Protein AF-A0A7X1G0I2-F1 (afdb_monomer)

Nearest PDB structures (foldseek):
  8xyc-assembly1_A  TM=2.749E-01  e=8.016E+00  Verrucomicrobiota

Solvent-accessible surface area (backbone atoms only — not comparable to full-atom values): 11634 Å² total; per-residue (Å²): 129,86,75,85,75,76,83,77,85,84,76,64,93,84,58,80,84,74,76,86,64,70,67,62,60,57,78,72,47,95,62,51,60,67,60,50,35,53,50,42,52,51,52,57,44,57,77,30,49,55,80,79,52,79,62,44,76,46,80,43,80,46,75,32,51,61,71,57,22,51,59,56,54,69,68,41,72,72,45,51,67,47,34,54,44,5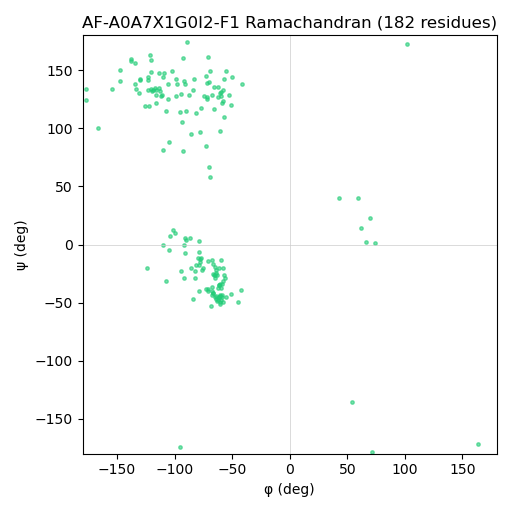7,74,42,65,65,66,74,74,77,47,78,48,40,81,41,83,46,77,48,74,41,45,41,35,43,60,39,66,54,95,86,57,95,65,95,33,49,33,38,58,69,78,69,57,74,63,76,76,92,68,94,67,99,66,96,70,74,78,52,48,66,67,51,37,56,21,70,73,27,88,77,26,48,45,75,48,74,34,56,30,72,92,37,95,64,69,50,77,52,76,50,63,81,68,75,81,33,76,128

Sequence (184 aa):
MDMPAWEFPVYPADLVEQDPTQRDQFNNDEVGLAGALVREVIQNSSDASDDSGPVKVRFARHTLEGQRADAFRALFPSLLPHLAACGLSAAAMDEPSADLLVIEDFNTRGLTGAIDQLDEENFRNFWRRHGKSGKGGKSGGRWGLGKLVYSSSSRIGCFFGLTRRKSSAASSFKAHTCFPGGRS

pLDDT: mean 76.41, std 18.41, range [29.45, 97.62]

Structure (mmCIF, N/CA/C/O backbone):
data_AF-A0A7X1G0I2-F1
#
_entry.id   AF-A0A7X1G0I2-F1
#
loop_
_atom_site.group_PDB
_atom_site.id
_atom_site.type_symbol
_atom_site.label_atom_id
_atom_site.label_alt_id
_atom_site.label_comp_id
_atom_site.label_asym_id
_atom_site.label_entity_id
_atom_site.label_seq_id
_atom_site.pdbx_PDB_ins_code
_atom_site.Cartn_x
_atom_site.Cartn_y
_atom_site.Cartn_z
_atom_site.occupancy
_atom_site.B_iso_or_equiv
_atom_site.auth_seq_id
_atom_site.auth_comp_id
_atom_site.auth_asym_id
_atom_site.auth_atom_id
_atom_site.pdbx_PDB_model_num
ATOM 1 N N . MET A 1 1 ? -23.385 1.524 -5.605 1.00 43.72 1 MET A N 1
ATOM 2 C CA . MET A 1 1 ? -22.032 0.959 -5.778 1.00 43.72 1 MET A CA 1
ATOM 3 C C . MET A 1 1 ? -21.801 0.060 -4.591 1.00 43.72 1 MET A C 1
ATOM 5 O O . MET A 1 1 ? -21.972 0.548 -3.480 1.00 43.72 1 MET A O 1
ATOM 9 N N . ASP A 1 2 ? -21.482 -1.211 -4.815 1.00 55.12 2 ASP A N 1
ATOM 10 C CA . ASP A 1 2 ? -21.034 -2.079 -3.727 1.00 55.12 2 ASP A CA 1
ATOM 11 C C . ASP A 1 2 ? -19.734 -1.524 -3.145 1.00 55.12 2 ASP A C 1
ATOM 13 O O . ASP A 1 2 ? -18.849 -1.083 -3.886 1.00 55.12 2 ASP A O 1
ATOM 17 N N . MET A 1 3 ? -19.640 -1.490 -1.816 1.00 58.25 3 MET A N 1
ATOM 18 C CA . MET A 1 3 ? -18.382 -1.157 -1.160 1.00 58.25 3 MET A CA 1
ATOM 19 C C . MET A 1 3 ? -17.393 -2.312 -1.357 1.00 58.25 3 MET A C 1
ATOM 21 O O . MET A 1 3 ? -17.795 -3.472 -1.250 1.00 58.25 3 MET A O 1
ATOM 25 N N . PRO A 1 4 ? -16.107 -2.025 -1.621 1.00 67.75 4 PRO A N 1
ATOM 26 C CA . PRO A 1 4 ? -15.086 -3.063 -1.683 1.00 67.75 4 PRO A CA 1
ATOM 27 C C . PRO A 1 4 ? -15.030 -3.831 -0.354 1.00 67.75 4 PRO A C 1
ATOM 29 O O . PRO A 1 4 ? -15.017 -3.220 0.715 1.00 67.75 4 PRO A O 1
ATOM 32 N N . ALA A 1 5 ? -15.001 -5.163 -0.427 1.00 74.69 5 ALA A N 1
ATOM 33 C CA . ALA A 1 5 ? -14.974 -6.050 0.733 1.00 74.69 5 ALA A CA 1
ATOM 34 C C . ALA A 1 5 ? -13.608 -6.735 0.885 1.00 74.69 5 ALA A C 1
ATOM 36 O O . ALA A 1 5 ? -12.930 -7.030 -0.098 1.00 74.69 5 ALA A O 1
ATOM 37 N N . TRP A 1 6 ? -13.211 -6.996 2.132 1.00 81.69 6 TRP A N 1
ATOM 38 C CA . TRP A 1 6 ? -12.071 -7.852 2.444 1.00 81.69 6 TRP A CA 1
ATOM 39 C C . TRP A 1 6 ? -12.426 -9.313 2.164 1.00 81.69 6 TRP A C 1
ATOM 41 O O . TRP A 1 6 ? -13.412 -9.822 2.693 1.00 81.69 6 TRP A O 1
ATOM 51 N N . GLU A 1 7 ? -11.611 -9.982 1.351 1.00 79.62 7 GLU A N 1
ATOM 52 C CA . GLU A 1 7 ? -11.775 -11.394 1.002 1.00 79.62 7 GLU A CA 1
ATOM 53 C C . GLU A 1 7 ? -10.630 -12.219 1.595 1.00 79.62 7 GLU A C 1
ATOM 55 O O . GLU A 1 7 ? -9.455 -11.874 1.437 1.00 79.62 7 GLU A O 1
ATOM 60 N N . PHE A 1 8 ? -10.974 -13.330 2.247 1.00 78.69 8 PHE A N 1
ATOM 61 C CA . PHE A 1 8 ? -10.017 -14.250 2.858 1.00 78.69 8 PHE A CA 1
ATOM 62 C C . PHE A 1 8 ? -10.209 -15.654 2.277 1.00 78.69 8 PHE A C 1
ATOM 64 O O . PHE A 1 8 ? -11.347 -16.123 2.194 1.00 78.69 8 PHE A O 1
ATOM 71 N N . PRO A 1 9 ? -9.131 -16.345 1.865 1.00 70.44 9 PRO A N 1
ATOM 72 C CA . PRO A 1 9 ? -9.243 -17.723 1.415 1.00 70.44 9 PRO A CA 1
ATOM 73 C C . PRO A 1 9 ? -9.671 -18.619 2.581 1.00 70.44 9 PRO A C 1
ATOM 75 O O . PRO A 1 9 ? -9.127 -18.529 3.682 1.00 70.44 9 PRO A O 1
ATOM 78 N N . VAL A 1 10 ? -10.624 -19.513 2.322 1.00 73.38 10 VAL A N 1
ATOM 79 C CA . VAL A 1 10 ? -10.995 -20.564 3.271 1.00 73.38 10 VAL A CA 1
ATOM 80 C C . VAL A 1 10 ? -9.925 -21.648 3.210 1.00 73.38 10 VAL A C 1
ATOM 82 O O . VAL A 1 10 ? -9.718 -22.262 2.162 1.00 73.38 10 VAL A O 1
ATOM 85 N N . TYR A 1 11 ? -9.233 -21.876 4.324 1.00 69.00 11 TYR A N 1
ATOM 86 C CA . TYR A 1 11 ? -8.257 -22.955 4.427 1.00 69.00 11 TYR A CA 1
ATOM 87 C C . TYR A 1 11 ? -8.958 -24.272 4.786 1.00 69.00 11 TYR A C 1
ATOM 89 O O . TYR A 1 11 ? -9.799 -24.286 5.689 1.00 69.00 11 TYR A O 1
ATOM 97 N N . PRO A 1 12 ? -8.643 -25.379 4.093 1.00 74.38 12 PRO A N 1
ATOM 98 C CA . PRO A 1 12 ? -9.229 -26.672 4.409 1.00 74.38 12 PRO A CA 1
ATOM 99 C C . PRO A 1 12 ? -8.698 -27.186 5.756 1.00 74.38 12 PRO A C 1
ATOM 101 O O . PRO A 1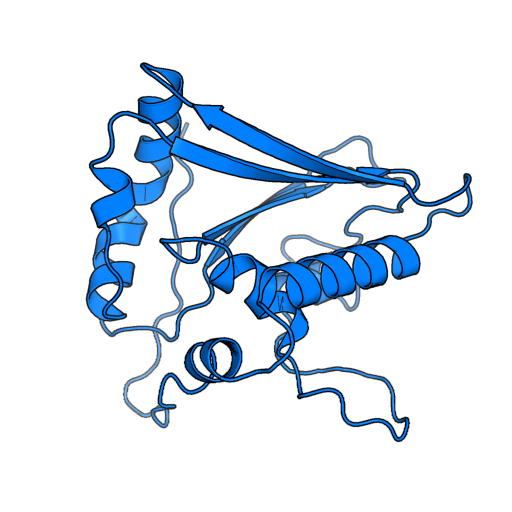 12 ? -7.581 -26.872 6.167 1.00 74.38 12 PRO A O 1
ATOM 104 N N . ALA A 1 13 ? -9.524 -27.957 6.468 1.00 73.56 13 ALA A N 1
ATOM 105 C CA . ALA A 1 13 ? -9.255 -28.374 7.848 1.00 73.56 13 ALA A CA 1
ATOM 106 C C . ALA A 1 13 ? -8.056 -29.331 7.998 1.00 73.56 13 ALA A C 1
ATOM 108 O O . ALA A 1 13 ? -7.563 -29.517 9.108 1.00 73.56 13 ALA A O 1
ATOM 109 N N . ASP A 1 14 ? -7.615 -29.942 6.900 1.00 79.81 14 ASP A N 1
ATOM 110 C CA . ASP A 1 14 ? -6.474 -30.854 6.808 1.00 79.81 14 ASP A CA 1
ATOM 111 C C . ASP A 1 14 ? -5.153 -30.144 6.468 1.00 79.81 14 ASP A C 1
ATOM 113 O O . ASP A 1 14 ? -4.106 -30.791 6.383 1.00 79.81 14 ASP A O 1
ATOM 117 N N . LEU A 1 15 ? -5.171 -28.817 6.291 1.00 74.19 15 LEU A N 1
ATOM 118 C CA . LEU A 1 15 ? -3.955 -28.048 6.077 1.00 74.19 15 LEU A CA 1
ATOM 119 C C . LEU A 1 15 ? -3.096 -28.055 7.347 1.00 74.19 15 LEU A C 1
ATOM 121 O O . LEU A 1 15 ? -3.566 -27.721 8.434 1.00 74.19 15 LEU A O 1
ATOM 125 N N . VAL A 1 16 ? -1.815 -28.401 7.191 1.00 66.94 16 VAL A N 1
ATOM 126 C CA . VAL A 1 16 ? -0.832 -28.344 8.278 1.00 66.94 16 VAL A CA 1
ATOM 127 C C . VAL A 1 16 ? -0.745 -26.914 8.803 1.00 66.94 16 VAL A C 1
ATOM 129 O O . VAL A 1 16 ? -0.429 -25.986 8.055 1.00 66.94 16 VAL A O 1
ATOM 132 N N . GLU A 1 17 ? -1.018 -26.759 10.095 1.00 57.25 17 GLU A N 1
ATOM 133 C CA . GLU A 1 17 ? -0.929 -25.485 10.792 1.00 57.25 17 GLU A CA 1
ATOM 134 C C . GLU A 1 17 ? 0.515 -24.975 10.755 1.00 57.25 17 GLU A C 1
ATOM 136 O O . GLU A 1 17 ? 1.465 -25.691 11.077 1.00 57.25 17 GLU A O 1
ATOM 141 N N . GLN A 1 18 ? 0.681 -23.737 10.302 1.00 53.78 18 GLN A N 1
ATOM 142 C CA . GLN A 1 18 ? 1.949 -23.031 10.380 1.00 53.78 18 GLN A CA 1
ATOM 143 C C . GLN A 1 18 ? 1.798 -21.962 11.451 1.00 53.78 18 GLN A C 1
ATOM 145 O O . GLN A 1 18 ? 1.007 -21.034 11.282 1.00 53.78 18 GLN A O 1
ATOM 150 N N . ASP A 1 19 ? 2.558 -22.092 12.537 1.00 45.06 19 ASP A N 1
ATOM 151 C CA . ASP A 1 19 ? 2.597 -21.074 13.584 1.00 45.06 19 ASP A CA 1
ATOM 152 C C . ASP A 1 19 ? 2.976 -19.698 13.004 1.00 45.06 19 ASP A C 1
ATOM 154 O O . ASP A 1 19 ? 3.753 -19.625 12.035 1.00 45.06 19 ASP A O 1
ATOM 158 N N . PRO A 1 20 ? 2.483 -18.591 13.600 1.00 51.12 20 PRO A N 1
ATOM 159 C CA . PRO A 1 20 ? 2.764 -17.220 13.179 1.00 51.12 20 PRO A CA 1
ATOM 160 C C . PRO A 1 20 ? 4.222 -16.828 13.476 1.00 51.12 20 PRO A C 1
ATOM 162 O O . PRO A 1 20 ? 4.522 -15.950 14.269 1.00 51.12 20 PRO A O 1
ATOM 165 N N . THR A 1 21 ? 5.171 -17.459 12.795 1.00 51.31 21 THR A N 1
ATOM 166 C CA . THR A 1 21 ? 6.613 -17.283 13.016 1.00 51.31 21 THR A CA 1
ATOM 167 C C . THR A 1 21 ? 7.178 -16.020 12.365 1.00 51.31 21 THR A C 1
ATOM 169 O O . THR A 1 21 ? 8.324 -15.661 12.619 1.00 51.31 21 THR A O 1
ATOM 172 N N . GLN A 1 22 ? 6.420 -15.343 11.496 1.00 52.50 22 GLN A N 1
ATOM 173 C CA . GLN A 1 22 ? 6.987 -14.354 10.570 1.00 52.50 22 GLN A CA 1
ATOM 174 C C . GLN A 1 22 ? 6.999 -12.907 11.092 1.00 52.50 22 GLN A C 1
ATOM 176 O O . GLN A 1 22 ? 7.887 -12.147 10.713 1.00 52.50 22 GLN A O 1
ATOM 181 N N . ARG A 1 23 ? 6.063 -12.507 11.970 1.00 52.69 23 ARG A N 1
ATOM 182 C CA . ARG A 1 23 ? 6.049 -11.156 12.576 1.00 52.69 23 ARG A CA 1
ATOM 183 C C . ARG A 1 23 ? 7.067 -11.040 13.711 1.00 52.69 23 ARG A C 1
ATOM 185 O O . ARG A 1 23 ? 7.786 -10.046 13.783 1.00 52.69 23 ARG A O 1
ATOM 192 N N . ASP A 1 24 ? 7.184 -12.086 14.525 1.00 52.66 24 ASP A N 1
ATOM 193 C CA . ASP A 1 24 ? 8.117 -12.141 15.657 1.00 52.66 24 ASP A CA 1
ATOM 194 C C . ASP A 1 24 ? 9.587 -12.074 15.215 1.00 52.66 24 ASP A C 1
ATOM 196 O O . ASP A 1 24 ? 10.437 -11.572 15.948 1.00 52.66 24 ASP A O 1
ATOM 200 N N . GLN A 1 25 ? 9.885 -12.474 13.973 1.00 51.94 25 GLN A N 1
ATOM 201 C CA . GLN A 1 25 ? 11.215 -12.324 13.373 1.00 51.94 25 GLN A CA 1
ATOM 202 C C . GLN A 1 25 ? 11.628 -10.859 13.150 1.00 51.94 25 GLN A C 1
ATOM 204 O O . GLN A 1 25 ? 12.823 -10.575 13.154 1.00 51.94 25 GLN A O 1
ATOM 209 N N . PHE A 1 26 ? 10.683 -9.924 12.989 1.00 50.72 26 PHE A N 1
ATOM 210 C CA . PHE A 1 26 ? 10.995 -8.494 12.832 1.00 50.72 26 PHE A CA 1
ATOM 211 C C . PHE A 1 26 ? 11.150 -7.748 14.157 1.00 50.72 26 PHE A C 1
ATOM 213 O O . PHE A 1 26 ? 11.775 -6.691 14.180 1.00 50.72 26 PHE A O 1
ATOM 220 N N . ASN A 1 27 ? 10.606 -8.283 15.252 1.00 51.84 27 ASN A N 1
ATOM 221 C CA . ASN A 1 27 ? 10.746 -7.679 16.579 1.00 51.84 27 ASN A CA 1
ATOM 222 C C . ASN A 1 27 ? 12.125 -7.936 17.217 1.00 51.84 27 ASN A C 1
ATOM 224 O O . ASN A 1 27 ? 12.442 -7.298 18.216 1.00 51.84 27 ASN A O 1
ATOM 228 N N . ASN A 1 28 ? 12.937 -8.837 16.650 1.00 49.06 28 ASN A N 1
ATOM 229 C CA . ASN A 1 28 ? 14.187 -9.324 17.248 1.00 49.06 28 ASN A CA 1
ATOM 230 C C . ASN A 1 28 ? 15.486 -8.871 16.546 1.00 49.06 28 ASN A C 1
ATOM 232 O O . ASN A 1 28 ? 16.564 -9.252 16.997 1.00 49.06 28 ASN A O 1
ATOM 236 N N . ASP A 1 29 ? 15.430 -8.086 15.464 1.00 50.12 29 ASP A N 1
ATOM 237 C CA . ASP A 1 29 ? 16.629 -7.740 14.680 1.00 50.12 29 ASP A CA 1
ATOM 238 C C . ASP A 1 29 ? 17.215 -6.350 15.014 1.00 50.12 29 ASP A C 1
ATOM 240 O O . ASP A 1 29 ? 16.493 -5.367 15.174 1.00 50.12 29 ASP A O 1
ATOM 244 N N . GLU A 1 30 ? 18.555 -6.254 15.007 1.00 49.59 30 GLU A N 1
ATOM 245 C CA . GLU A 1 30 ? 19.355 -5.022 15.195 1.00 49.59 30 GLU A CA 1
ATOM 246 C C . GLU A 1 30 ? 19.052 -3.908 14.177 1.00 49.59 30 GLU A C 1
ATOM 248 O O . GLU A 1 30 ? 19.333 -2.734 14.432 1.00 49.59 30 GLU A O 1
ATOM 253 N N . VAL A 1 31 ? 18.457 -4.236 13.023 1.00 57.44 31 VAL A N 1
ATOM 254 C CA . VAL A 1 31 ? 17.918 -3.219 12.118 1.00 57.44 31 VAL A CA 1
ATOM 255 C C . VAL A 1 31 ? 16.445 -3.014 12.429 1.00 57.44 31 VAL A C 1
ATOM 257 O O . VAL A 1 31 ? 15.601 -3.801 12.006 1.00 57.44 31 VAL A O 1
ATOM 260 N N . GLY A 1 32 ? 16.135 -1.896 13.084 1.00 76.19 32 GLY A N 1
ATOM 261 C CA . GLY A 1 32 ? 14.755 -1.499 13.335 1.00 76.19 32 GLY A CA 1
ATOM 2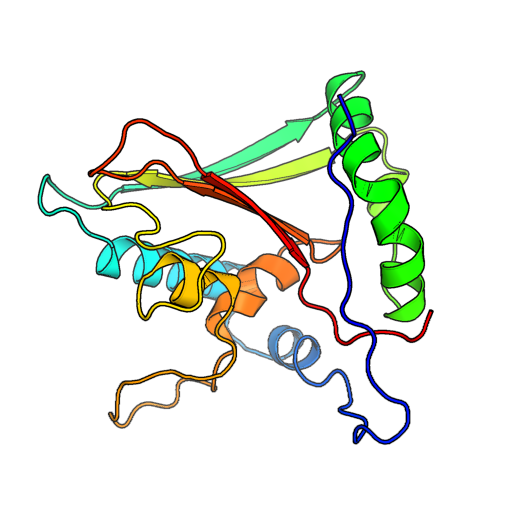62 C C . GLY A 1 32 ? 13.897 -1.531 12.062 1.00 76.19 32 GLY A C 1
ATOM 263 O O . GLY A 1 32 ? 14.353 -1.181 10.968 1.00 76.19 32 GLY A O 1
ATOM 264 N N . LEU A 1 33 ? 12.634 -1.927 12.227 1.00 82.12 33 LEU A N 1
ATOM 265 C CA . LEU A 1 33 ? 11.614 -2.080 11.183 1.00 82.12 33 LEU A CA 1
ATOM 266 C C . LEU A 1 33 ? 11.596 -0.943 10.145 1.00 82.12 33 LEU A C 1
ATOM 268 O O . LEU A 1 33 ? 11.467 -1.200 8.950 1.00 82.12 33 LEU A O 1
ATOM 272 N N . ALA A 1 34 ? 11.798 0.304 10.577 1.00 86.06 34 ALA A N 1
ATOM 273 C CA . ALA A 1 34 ? 11.874 1.463 9.689 1.00 86.06 34 ALA A CA 1
ATOM 274 C C . ALA A 1 34 ? 12.997 1.344 8.641 1.00 86.06 34 ALA A C 1
ATOM 276 O O . ALA A 1 34 ? 12.783 1.621 7.463 1.00 86.06 34 ALA A O 1
ATOM 277 N N . GLY A 1 35 ? 14.188 0.887 9.041 1.00 86.19 35 GLY A N 1
ATOM 278 C CA . GLY A 1 35 ? 15.307 0.683 8.123 1.00 86.19 35 GLY A CA 1
ATOM 279 C C . GLY A 1 35 ? 15.050 -0.459 7.140 1.00 86.19 35 GLY A C 1
ATOM 280 O O . GLY A 1 35 ? 15.428 -0.358 5.973 1.00 86.19 35 GLY A O 1
ATOM 281 N N . ALA A 1 36 ? 14.383 -1.526 7.588 1.00 85.25 36 ALA A N 1
ATOM 282 C CA . ALA A 1 36 ? 13.968 -2.622 6.714 1.00 85.25 36 ALA A CA 1
ATOM 283 C C . ALA A 1 36 ? 12.933 -2.156 5.675 1.00 85.25 36 ALA A C 1
ATOM 285 O O . ALA A 1 36 ? 13.111 -2.426 4.489 1.00 85.25 36 ALA A O 1
ATOM 286 N N . LEU A 1 37 ? 11.923 -1.387 6.100 1.00 88.31 37 LEU A N 1
ATOM 287 C CA . LEU A 1 37 ? 10.920 -0.791 5.215 1.00 88.31 37 LEU A CA 1
ATOM 288 C C . LEU A 1 37 ? 11.565 0.102 4.150 1.00 88.31 37 LEU A C 1
ATOM 290 O O . LEU A 1 37 ? 11.282 -0.054 2.966 1.00 88.31 37 LEU A O 1
ATOM 294 N N . VAL A 1 38 ? 12.451 1.017 4.555 1.00 91.56 38 VAL A N 1
ATOM 295 C CA . VAL A 1 38 ? 13.115 1.940 3.622 1.00 91.56 38 VAL A CA 1
ATOM 296 C C . VAL A 1 38 ? 13.940 1.180 2.584 1.00 91.56 38 VAL A C 1
ATOM 298 O O . VAL A 1 38 ? 13.852 1.492 1.398 1.00 91.56 38 VAL A O 1
ATOM 301 N N . ARG A 1 39 ? 14.710 0.164 2.996 1.00 89.38 39 ARG A N 1
ATOM 302 C CA . ARG A 1 39 ? 15.513 -0.641 2.061 1.00 89.38 39 ARG A CA 1
ATOM 303 C C . ARG A 1 39 ? 14.652 -1.412 1.069 1.00 89.38 39 ARG A C 1
ATOM 305 O O . ARG A 1 39 ? 14.948 -1.368 -0.119 1.00 89.38 39 ARG A O 1
ATOM 312 N N . GLU A 1 40 ? 13.602 -2.076 1.546 1.00 89.56 40 GLU A N 1
ATOM 313 C CA . GLU A 1 40 ? 12.684 -2.833 0.689 1.00 89.56 40 GLU A CA 1
ATOM 314 C C . GLU A 1 40 ? 12.018 -1.922 -0.348 1.00 89.56 40 GLU A C 1
ATOM 316 O O . GLU A 1 40 ? 12.000 -2.237 -1.535 1.00 89.56 40 GLU A O 1
ATOM 321 N N . VAL A 1 41 ? 11.504 -0.768 0.088 1.00 91.44 41 VAL A N 1
ATOM 322 C CA . VAL A 1 41 ? 10.865 0.212 -0.799 1.00 91.44 41 VAL A CA 1
ATOM 323 C C . VAL A 1 41 ? 11.846 0.702 -1.856 1.00 91.44 41 VAL A C 1
ATOM 325 O O . VAL A 1 41 ? 11.523 0.667 -3.039 1.00 91.44 41 VAL A O 1
ATOM 328 N N . ILE A 1 42 ? 13.042 1.138 -1.448 1.00 92.44 42 ILE A N 1
ATOM 329 C CA . ILE A 1 42 ? 14.046 1.655 -2.383 1.00 92.44 42 ILE A CA 1
ATOM 330 C C . ILE A 1 42 ? 14.444 0.572 -3.385 1.00 92.44 42 ILE A C 1
ATOM 332 O O . ILE A 1 42 ? 14.482 0.852 -4.578 1.00 92.44 42 ILE A O 1
ATOM 336 N N . GLN A 1 43 ? 14.689 -0.659 -2.930 1.00 89.06 43 GLN A N 1
ATOM 337 C CA . GLN A 1 43 ? 15.042 -1.763 -3.817 1.00 89.06 43 GLN A CA 1
ATOM 338 C C . GLN A 1 43 ? 13.925 -2.047 -4.833 1.00 89.06 43 GLN A C 1
ATOM 340 O O . 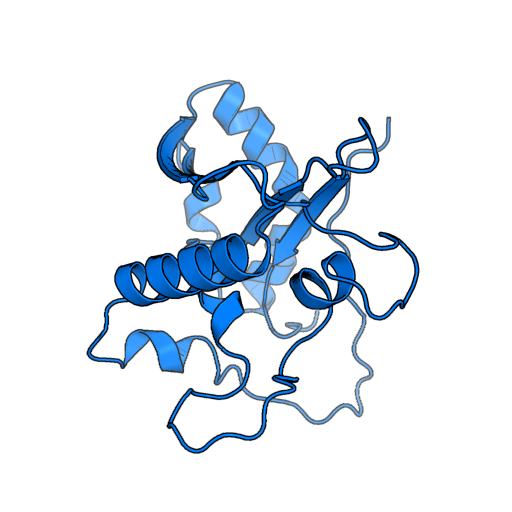GLN A 1 43 ? 14.197 -2.092 -6.033 1.00 89.06 43 GLN A O 1
ATOM 345 N N . ASN A 1 44 ? 12.675 -2.170 -4.373 1.00 89.12 44 ASN A N 1
ATOM 346 C CA . ASN A 1 44 ? 11.521 -2.421 -5.239 1.00 89.12 44 ASN A CA 1
ATOM 347 C C . ASN A 1 44 ? 11.323 -1.302 -6.274 1.00 89.12 44 ASN A C 1
ATOM 349 O O . ASN A 1 44 ? 11.103 -1.588 -7.451 1.00 89.12 44 ASN A O 1
ATOM 353 N N . SER A 1 45 ? 11.438 -0.036 -5.868 1.00 92.19 45 SER A N 1
ATOM 354 C CA . SER A 1 45 ? 11.290 1.101 -6.782 1.00 92.19 45 SER A CA 1
ATOM 355 C C . SER A 1 45 ? 12.470 1.231 -7.753 1.00 92.19 45 SER A C 1
ATOM 357 O O . SER A 1 45 ? 12.256 1.532 -8.925 1.00 92.19 45 SER A O 1
ATOM 359 N N . SER A 1 46 ? 13.708 0.972 -7.315 1.00 92.12 46 SER A N 1
ATOM 360 C CA . SER A 1 46 ? 14.893 0.982 -8.186 1.00 92.12 46 SER A CA 1
ATOM 361 C C . SER A 1 46 ? 14.833 -0.104 -9.260 1.00 92.12 46 SER A C 1
ATOM 363 O O . SER A 1 46 ? 15.065 0.193 -10.432 1.00 92.12 46 SER A O 1
ATOM 365 N N . ASP A 1 47 ? 14.440 -1.329 -8.900 1.00 89.50 47 ASP A N 1
ATOM 366 C CA . ASP A 1 47 ? 14.224 -2.422 -9.859 1.00 89.50 47 ASP A CA 1
ATOM 367 C C . ASP A 1 47 ? 13.070 -2.107 -10.842 1.00 89.50 47 ASP A C 1
ATOM 369 O O . ASP A 1 47 ? 12.996 -2.648 -11.953 1.00 89.50 47 ASP A O 1
ATOM 373 N N . ALA A 1 48 ? 12.167 -1.197 -10.464 1.00 89.75 48 ALA A N 1
ATOM 374 C CA . ALA A 1 48 ? 11.035 -0.753 -11.268 1.00 89.75 48 ALA A CA 1
ATOM 375 C C . ALA A 1 48 ? 11.317 0.474 -12.156 1.00 89.75 48 ALA A C 1
ATOM 377 O O . ALA A 1 48 ? 10.371 0.925 -12.808 1.00 89.75 48 ALA A O 1
ATOM 378 N N . SER A 1 49 ? 12.561 0.978 -12.231 1.00 93.00 49 SER A N 1
ATOM 379 C CA . SER A 1 49 ? 12.961 2.102 -13.106 1.00 93.00 49 SER A CA 1
ATOM 380 C C . SER A 1 49 ? 12.324 2.014 -14.495 1.00 93.00 49 SER A C 1
ATOM 382 O O . SER A 1 49 ? 12.234 0.933 -15.087 1.00 93.00 49 SER A O 1
ATOM 384 N N . ASP A 1 50 ? 11.859 3.154 -15.006 1.00 92.56 50 ASP A N 1
ATOM 385 C CA . ASP A 1 50 ? 11.354 3.287 -16.374 1.00 92.56 50 ASP A CA 1
ATOM 386 C C . ASP A 1 50 ? 12.325 3.988 -17.335 1.00 92.56 50 ASP A C 1
ATOM 388 O O . ASP A 1 50 ? 11.938 4.310 -18.466 1.00 92.56 50 ASP A O 1
ATOM 392 N N . ASP A 1 51 ? 13.542 4.244 -16.853 1.00 92.31 51 ASP A N 1
ATOM 393 C CA . ASP A 1 51 ? 14.670 4.872 -17.543 1.00 92.31 51 ASP A CA 1
ATOM 394 C C . ASP A 1 51 ? 14.417 6.316 -18.014 1.00 92.31 51 ASP A C 1
ATOM 396 O O . ASP A 1 51 ? 15.199 6.873 -18.782 1.00 92.31 51 ASP A O 1
ATOM 400 N N . SER A 1 52 ? 13.352 6.967 -17.526 1.00 91.75 52 SER A N 1
ATOM 401 C CA . SER A 1 52 ? 13.078 8.387 -17.809 1.00 91.75 52 SER A CA 1
ATOM 402 C C . SER A 1 52 ? 13.929 9.355 -16.976 1.00 91.75 52 SER A C 1
ATOM 404 O O . SER A 1 52 ? 14.016 10.542 -17.293 1.00 91.75 52 SER A O 1
ATOM 406 N N . GLY A 1 53 ? 14.564 8.862 -15.910 1.00 93.75 53 GLY A N 1
ATOM 407 C CA . GLY A 1 53 ? 15.421 9.632 -15.015 1.00 93.75 53 GLY A CA 1
ATOM 408 C C . GLY A 1 53 ? 15.665 8.909 -13.687 1.00 93.75 53 GLY A C 1
ATOM 409 O O . GLY A 1 53 ? 15.268 7.755 -13.533 1.00 93.75 53 GLY A O 1
ATOM 410 N N . PRO A 1 54 ? 16.296 9.571 -12.699 1.00 96.44 54 PRO A N 1
ATOM 411 C CA . PRO A 1 54 ? 16.512 8.978 -11.383 1.00 96.44 54 PRO A CA 1
ATOM 412 C C . PRO A 1 54 ? 15.185 8.601 -10.721 1.00 96.44 54 PRO A C 1
ATOM 414 O O . PRO A 1 54 ? 14.279 9.439 -10.653 1.00 96.44 54 PRO A O 1
ATOM 417 N N . VAL A 1 55 ? 15.086 7.376 -10.199 1.00 96.62 55 VAL A N 1
ATOM 418 C CA . VAL A 1 55 ? 13.948 6.950 -9.374 1.00 96.62 55 VAL A CA 1
ATOM 419 C C . VAL A 1 55 ? 13.870 7.845 -8.142 1.00 96.62 55 VAL A C 1
ATOM 421 O O . VAL A 1 55 ? 14.868 8.065 -7.452 1.00 96.62 55 VAL A O 1
ATOM 424 N N . LYS A 1 56 ? 12.679 8.380 -7.867 1.00 97.19 56 LYS A N 1
ATOM 425 C CA . LYS A 1 56 ? 12.420 9.207 -6.682 1.00 97.19 56 LYS A CA 1
ATOM 426 C C . LYS A 1 56 ? 11.420 8.492 -5.798 1.00 97.19 56 LYS A C 1
ATOM 428 O O . LYS A 1 56 ? 10.383 8.070 -6.291 1.00 97.19 56 LYS A O 1
ATOM 433 N N . VAL A 1 57 ? 11.712 8.423 -4.504 1.00 97.44 57 VAL A N 1
ATOM 434 C CA . VAL A 1 57 ? 10.805 7.876 -3.491 1.00 97.44 57 VAL A CA 1
ATOM 435 C C . VAL A 1 57 ? 10.485 8.972 -2.480 1.00 97.44 57 VAL A C 1
ATOM 437 O O . VAL A 1 57 ? 11.392 9.656 -2.002 1.00 97.44 57 VAL A O 1
ATOM 440 N N . ARG A 1 58 ? 9.204 9.150 -2.154 1.00 97.62 58 ARG A N 1
ATOM 441 C CA . ARG A 1 58 ? 8.726 10.078 -1.124 1.00 97.62 58 ARG A CA 1
ATOM 442 C C . ARG A 1 58 ? 8.064 9.297 0.003 1.00 97.62 58 ARG A C 1
ATOM 444 O O . ARG A 1 58 ? 7.154 8.516 -0.244 1.00 97.62 58 ARG A O 1
ATOM 451 N N . PHE A 1 59 ? 8.490 9.571 1.233 1.00 96.94 59 PHE A N 1
ATOM 452 C CA . PHE A 1 59 ? 7.818 9.130 2.452 1.00 96.94 59 PHE A CA 1
ATOM 453 C C . PHE A 1 59 ? 7.122 10.337 3.075 1.00 96.94 59 PHE A C 1
ATOM 455 O O . PHE A 1 59 ? 7.763 11.358 3.326 1.00 96.94 59 PHE A O 1
ATOM 462 N N . ALA A 1 60 ? 5.821 10.231 3.317 1.00 97.19 60 ALA A N 1
ATOM 463 C CA . ALA A 1 60 ? 5.030 11.285 3.931 1.00 97.19 60 ALA A CA 1
ATOM 464 C C . ALA A 1 60 ? 4.138 10.707 5.028 1.00 97.19 60 ALA A C 1
ATOM 466 O O . ALA A 1 60 ? 3.469 9.694 4.835 1.00 97.19 60 ALA A O 1
ATOM 467 N N . ARG A 1 61 ? 4.112 11.366 6.187 1.00 96.00 61 ARG A N 1
ATOM 468 C CA . ARG A 1 61 ? 3.157 11.063 7.252 1.00 96.00 61 ARG A CA 1
ATOM 469 C C . ARG A 1 61 ? 1.954 11.986 7.104 1.00 96.00 61 ARG A C 1
ATOM 471 O O . ARG A 1 61 ? 2.114 13.201 7.019 1.00 96.00 61 ARG A O 1
ATOM 478 N N . HIS A 1 62 ? 0.764 11.406 7.114 1.00 96.62 62 HIS A N 1
ATOM 479 C CA . HIS A 1 62 ? -0.501 12.127 7.106 1.00 96.62 62 HIS A CA 1
ATOM 480 C C . HIS A 1 62 ? -1.327 11.725 8.318 1.00 96.62 62 HIS A C 1
ATOM 482 O O . HIS A 1 62 ? -1.329 10.561 8.700 1.00 96.62 62 HIS A O 1
ATOM 488 N N . THR A 1 63 ? -2.067 12.674 8.877 1.00 97.31 63 THR A N 1
ATOM 489 C CA . THR A 1 63 ? -3.059 12.407 9.919 1.00 97.31 63 THR A CA 1
ATOM 490 C C . THR A 1 63 ? -4.428 12.765 9.353 1.00 97.31 63 THR A C 1
ATOM 492 O O . THR A 1 63 ? -4.645 13.880 8.873 1.00 97.31 63 THR A O 1
ATOM 495 N N . LEU A 1 64 ? -5.332 11.789 9.330 1.00 96.88 64 LEU A N 1
ATOM 496 C CA . LEU A 1 64 ? -6.730 11.981 8.970 1.00 96.88 64 LEU A CA 1
ATOM 497 C C . LEU A 1 64 ? -7.536 12.279 10.229 1.00 96.88 64 LEU A C 1
ATOM 499 O O . LEU A 1 64 ? -7.365 11.613 11.245 1.00 96.88 64 LEU A O 1
ATOM 503 N N . GLU A 1 65 ? -8.454 13.233 10.133 1.00 96.62 65 GLU A N 1
ATOM 504 C CA . GLU A 1 65 ? -9.316 13.671 11.233 1.00 96.62 65 GLU A CA 1
ATOM 505 C C . GLU A 1 65 ? -10.751 13.884 10.731 1.00 96.62 65 GLU A C 1
ATOM 507 O O . GLU A 1 65 ? -10.983 14.064 9.524 1.00 96.62 65 GLU A O 1
ATOM 512 N N . GLY A 1 66 ? -11.712 13.872 11.660 1.00 95.75 66 GLY A N 1
ATOM 513 C CA . GLY A 1 66 ? -13.136 14.077 11.381 1.00 95.75 66 GLY A CA 1
ATOM 514 C C . GLY A 1 66 ? -13.664 13.126 10.305 1.00 95.75 66 GLY A C 1
ATOM 515 O O . GLY A 1 66 ? -13.300 11.952 10.265 1.00 95.75 66 GLY A O 1
ATOM 516 N N . GLN A 1 67 ? -14.442 13.662 9.360 1.00 95.31 67 GLN A N 1
ATOM 517 C CA . GLN A 1 67 ? -15.082 12.875 8.296 1.00 95.31 67 GLN A CA 1
ATOM 518 C C . GLN A 1 67 ? -14.100 12.046 7.453 1.00 95.31 67 GLN A C 1
ATOM 520 O O . GLN A 1 67 ? -14.471 10.998 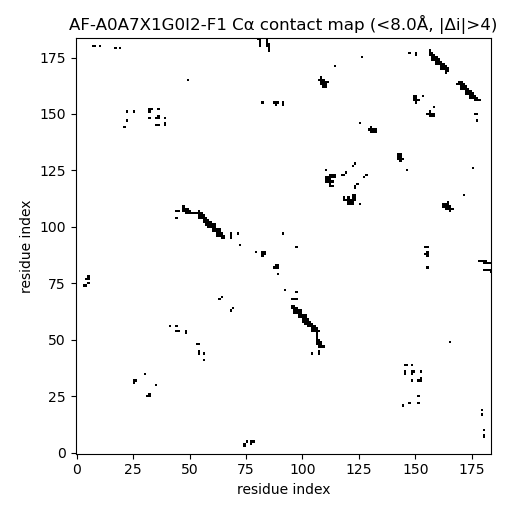6.931 1.00 95.31 67 GLN A O 1
ATOM 525 N N . ARG A 1 68 ? -12.841 12.486 7.304 1.00 94.75 68 ARG A N 1
ATOM 526 C CA . ARG A 1 68 ? -11.828 11.719 6.557 1.00 94.75 68 ARG A CA 1
ATOM 527 C C . ARG A 1 68 ? -11.371 10.486 7.328 1.00 94.75 68 ARG A C 1
ATOM 529 O O . ARG A 1 68 ? -11.158 9.444 6.716 1.00 94.75 68 ARG A O 1
ATOM 536 N N . ALA A 1 69 ? -11.231 10.604 8.648 1.00 94.62 69 ALA A N 1
ATOM 537 C CA . ALA A 1 69 ? -10.928 9.463 9.503 1.00 94.62 69 ALA A CA 1
ATOM 538 C C . ALA A 1 69 ? -12.104 8.475 9.521 1.00 94.62 69 ALA A C 1
ATOM 540 O O . ALA A 1 69 ? -11.888 7.275 9.375 1.00 94.62 69 ALA A O 1
ATOM 541 N N . ASP A 1 70 ? -13.342 8.975 9.589 1.00 93.19 70 ASP A N 1
ATOM 542 C CA . ASP A 1 70 ? -14.553 8.144 9.539 1.00 93.19 70 ASP A CA 1
ATOM 543 C C . ASP A 1 70 ? -14.677 7.380 8.215 1.00 93.19 70 ASP A C 1
ATOM 545 O O . ASP A 1 70 ? -14.879 6.165 8.208 1.00 93.19 70 ASP A O 1
ATOM 549 N N . ALA A 1 71 ? -14.487 8.069 7.086 1.00 92.06 71 ALA A N 1
ATOM 550 C CA . ALA A 1 71 ? -14.521 7.449 5.764 1.00 92.06 71 ALA A CA 1
ATOM 551 C C . ALA A 1 71 ? -13.420 6.392 5.589 1.00 92.06 71 ALA A C 1
ATOM 553 O O . ALA A 1 71 ? -13.654 5.352 4.979 1.00 92.06 71 ALA A O 1
ATOM 554 N N . PHE A 1 72 ? -12.227 6.632 6.143 1.00 91.62 72 PHE A N 1
ATOM 555 C CA . PHE A 1 72 ? -11.149 5.646 6.132 1.00 91.62 72 PHE A CA 1
ATOM 556 C C . PHE A 1 72 ? -11.488 4.424 6.997 1.00 91.62 72 PHE A C 1
ATOM 558 O O . PHE A 1 72 ? -11.309 3.292 6.553 1.00 91.62 72 PHE A O 1
ATOM 565 N N . ARG A 1 73 ? -12.044 4.631 8.199 1.00 90.94 73 ARG A N 1
ATOM 566 C CA . ARG A 1 73 ? -12.484 3.547 9.094 1.00 90.94 73 ARG A CA 1
ATOM 567 C C . ARG A 1 73 ? -13.568 2.667 8.482 1.00 90.94 73 ARG A C 1
ATOM 569 O O . ARG A 1 73 ? -13.554 1.457 8.696 1.00 90.94 73 ARG A O 1
ATOM 576 N N . ALA A 1 74 ? -14.456 3.245 7.675 1.00 91.19 74 ALA A N 1
ATOM 577 C CA . ALA A 1 74 ? -15.520 2.513 6.991 1.00 91.19 74 ALA A CA 1
ATOM 578 C C . ALA A 1 74 ? -15.010 1.407 6.041 1.00 91.19 74 ALA A C 1
ATOM 580 O O . ALA A 1 74 ? -15.791 0.547 5.642 1.00 91.19 74 ALA A O 1
ATOM 581 N N . LEU A 1 75 ? -13.710 1.381 5.716 1.00 89.69 75 LEU A N 1
ATOM 582 C CA . LEU A 1 75 ? -13.083 0.332 4.905 1.00 89.69 75 LEU A CA 1
ATOM 583 C C . LEU A 1 75 ? -12.786 -0.963 5.677 1.00 89.69 75 LEU A C 1
ATOM 585 O O . LEU A 1 75 ? -12.528 -1.985 5.050 1.00 89.69 75 LEU A O 1
ATOM 589 N N . PHE A 1 76 ? -12.771 -0.944 7.011 1.00 90.38 76 PHE A N 1
ATOM 590 C CA . PHE A 1 76 ? -12.291 -2.056 7.841 1.00 90.38 76 PHE A CA 1
ATOM 591 C C . PHE A 1 76 ? -13.332 -2.939 8.557 1.00 90.38 76 PHE A C 1
ATOM 593 O O . PHE A 1 76 ? -12.885 -3.934 9.130 1.00 90.38 76 PHE A O 1
ATOM 600 N N . PRO A 1 77 ? -14.666 -2.702 8.548 1.00 89.62 77 PRO A N 1
ATOM 601 C CA . PRO A 1 77 ? -15.601 -3.532 9.316 1.00 89.62 77 PRO A CA 1
ATOM 602 C C . PRO A 1 77 ? -15.464 -5.045 9.090 1.00 89.62 77 PRO A C 1
ATOM 604 O O . PRO A 1 77 ? -15.465 -5.804 10.055 1.00 89.62 77 PRO A O 1
ATOM 607 N N . SER A 1 78 ? -15.280 -5.496 7.843 1.00 88.44 78 SER A N 1
ATOM 608 C CA . SER A 1 78 ? -15.103 -6.924 7.526 1.00 88.44 78 SER A CA 1
ATOM 609 C C . SER A 1 78 ? -13.703 -7.474 7.823 1.00 88.44 78 SER A C 1
ATOM 611 O O . SER A 1 78 ? -13.530 -8.689 7.858 1.00 88.44 78 SER A O 1
ATOM 613 N N . LEU A 1 79 ? -12.716 -6.614 8.093 1.00 87.12 79 LEU A N 1
ATOM 614 C CA . LEU A 1 79 ? -11.379 -7.017 8.541 1.00 87.12 79 LEU A CA 1
ATOM 615 C C . LEU A 1 79 ? -11.344 -7.287 10.057 1.00 87.12 79 LEU A C 1
ATOM 617 O O . LEU A 1 79 ? -10.557 -8.119 10.503 1.00 87.12 79 LEU A O 1
ATOM 621 N N . LEU A 1 80 ? -12.192 -6.624 10.857 1.00 88.75 80 LEU A N 1
ATOM 622 C CA . LEU A 1 80 ? -12.146 -6.708 12.327 1.00 88.75 80 LEU A CA 1
ATOM 623 C C . LEU A 1 80 ? -12.241 -8.142 12.885 1.00 88.75 80 LEU A C 1
ATOM 625 O O . LEU A 1 80 ? -11.416 -8.474 13.741 1.00 88.75 80 LEU A O 1
ATOM 629 N N . PRO A 1 81 ? -13.157 -9.018 12.412 1.00 87.44 81 PRO A N 1
ATOM 630 C CA . PRO A 1 81 ? -13.221 -10.397 12.902 1.00 87.44 81 PRO A CA 1
ATOM 631 C C . PRO A 1 81 ? -11.928 -11.175 12.629 1.00 87.44 81 PRO A C 1
ATOM 633 O O . PRO A 1 81 ? -11.491 -11.973 13.453 1.00 87.44 81 PRO A O 1
ATOM 636 N N . HIS A 1 82 ? -11.276 -10.897 11.497 1.00 83.19 82 HIS A N 1
ATOM 637 C CA . HIS A 1 82 ? -10.025 -11.544 11.122 1.00 83.19 82 HIS A CA 1
ATOM 638 C C . HIS A 1 82 ? -8.851 -11.083 11.993 1.00 83.19 82 HIS A C 1
ATOM 640 O O . HIS A 1 82 ? -8.045 -11.907 12.417 1.00 83.19 82 HIS A O 1
ATOM 646 N N . LEU A 1 83 ? -8.775 -9.787 12.323 1.00 84.12 83 LEU A N 1
ATOM 647 C CA . LEU A 1 83 ? -7.768 -9.277 13.262 1.00 84.12 83 LEU A CA 1
ATOM 648 C C . LEU A 1 83 ? -7.889 -9.966 14.623 1.00 84.12 83 LEU A C 1
ATOM 650 O O . LEU A 1 83 ? -6.880 -10.415 15.165 1.00 84.12 83 LEU A O 1
ATOM 654 N N . ALA A 1 84 ? -9.117 -10.108 15.130 1.00 85.00 84 ALA A N 1
ATOM 655 C CA . ALA A 1 84 ? -9.379 -10.801 16.386 1.00 85.00 84 ALA A CA 1
ATOM 656 C C . ALA A 1 84 ? -8.937 -12.274 16.328 1.00 85.00 84 ALA A C 1
ATOM 658 O O . ALA A 1 84 ? -8.234 -12.731 17.229 1.00 85.00 84 ALA A O 1
ATOM 659 N N . ALA A 1 85 ? -9.264 -12.988 15.245 1.00 81.38 85 ALA A N 1
ATOM 660 C CA . ALA A 1 85 ? -8.843 -14.376 15.040 1.00 81.38 85 ALA A CA 1
ATOM 661 C C . ALA A 1 85 ? -7.311 -14.536 14.933 1.00 81.38 85 ALA A C 1
ATOM 663 O O . ALA A 1 85 ? -6.776 -15.591 15.262 1.00 81.38 85 ALA A O 1
ATOM 664 N N . CYS A 1 86 ? -6.601 -13.486 14.511 1.00 75.56 86 CYS A N 1
ATOM 665 C CA . CYS A 1 86 ? -5.137 -13.441 14.446 1.00 75.56 86 CYS A CA 1
ATOM 666 C C . CYS A 1 86 ? -4.474 -12.921 15.737 1.00 75.56 86 CYS A C 1
ATOM 668 O O . CYS A 1 86 ? -3.258 -12.728 15.757 1.00 75.56 86 CYS A O 1
ATOM 670 N N . GLY A 1 87 ? -5.243 -12.636 16.796 1.00 81.50 87 GLY A N 1
ATOM 671 C CA . GLY A 1 87 ? -4.720 -12.087 18.053 1.00 81.50 87 GLY A CA 1
ATOM 672 C C . GLY A 1 87 ? -4.223 -10.639 17.950 1.00 81.50 87 GLY A C 1
ATOM 673 O O . GLY A 1 87 ? -3.392 -10.203 18.745 1.00 81.50 87 GLY A O 1
ATOM 6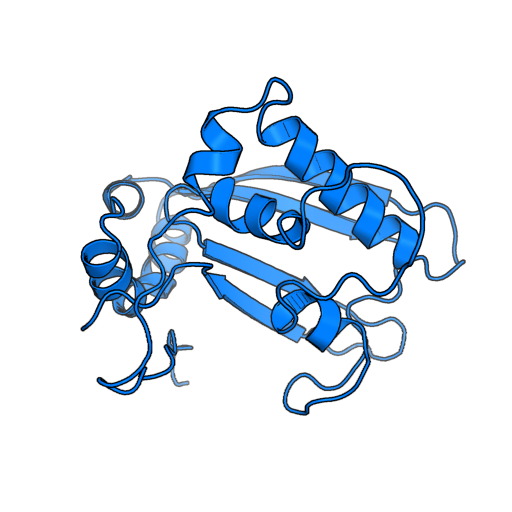74 N N . LEU A 1 88 ? -4.700 -9.881 16.962 1.00 80.81 88 LEU A N 1
ATOM 675 C CA . LEU A 1 88 ? -4.278 -8.507 16.709 1.00 80.81 88 LEU A CA 1
ATOM 676 C C . LEU A 1 88 ? -5.255 -7.505 17.303 1.00 80.81 88 LEU A C 1
ATOM 678 O O . LEU A 1 88 ? -6.471 -7.628 17.169 1.00 80.81 88 LEU A O 1
ATOM 682 N N . SER A 1 89 ? -4.706 -6.454 17.909 1.00 84.19 89 SER A N 1
ATOM 683 C CA . SER A 1 89 ? -5.516 -5.376 18.464 1.00 84.19 89 SER A CA 1
ATOM 684 C C . SER A 1 89 ? -6.140 -4.519 17.362 1.00 84.19 89 SER A C 1
ATOM 686 O O . SER A 1 89 ? -5.441 -3.956 16.517 1.00 84.19 89 SER A O 1
ATOM 688 N N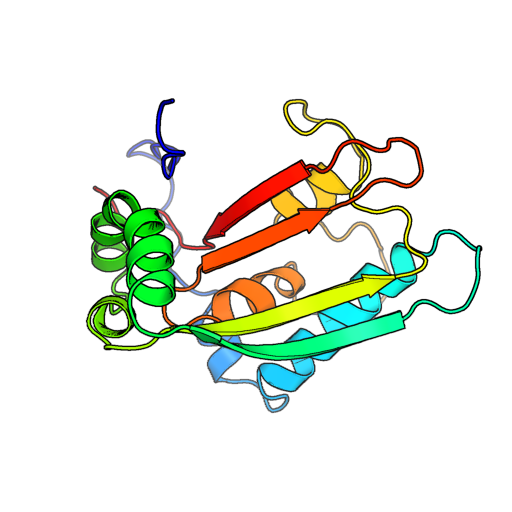 . ALA A 1 90 ? -7.459 -4.349 17.435 1.00 87.31 90 ALA A N 1
ATOM 689 C CA . ALA A 1 90 ? -8.204 -3.389 16.630 1.00 87.31 90 ALA A CA 1
ATOM 690 C C . ALA A 1 90 ? -8.262 -1.982 17.258 1.00 87.31 90 ALA A C 1
ATOM 692 O O . ALA A 1 90 ? -8.913 -1.113 16.694 1.00 87.31 90 ALA A O 1
ATOM 693 N N . ALA A 1 91 ? -7.563 -1.715 18.372 1.00 88.75 91 ALA A N 1
ATOM 694 C CA . ALA A 1 91 ? -7.675 -0.453 19.121 1.00 88.75 91 ALA A CA 1
ATOM 695 C C . ALA A 1 91 ? -7.375 0.807 18.285 1.00 88.75 91 ALA A C 1
ATOM 697 O O . ALA A 1 91 ? -7.897 1.880 18.561 1.00 88.75 91 ALA A O 1
ATOM 698 N N . ALA A 1 92 ? -6.566 0.681 17.226 1.00 86.50 92 ALA A N 1
ATOM 699 C CA . ALA A 1 92 ? -6.316 1.772 16.281 1.00 86.50 92 ALA A CA 1
ATOM 700 C C . ALA A 1 92 ? -7.590 2.258 15.556 1.00 86.50 92 ALA A C 1
ATOM 702 O O . ALA A 1 92 ? -7.599 3.350 14.999 1.00 86.50 92 ALA A O 1
ATOM 703 N N . MET A 1 93 ? -8.647 1.443 15.522 1.00 88.25 93 MET A N 1
ATOM 704 C CA . MET A 1 93 ? -9.927 1.773 14.893 1.00 88.25 93 MET A CA 1
ATOM 705 C C . MET A 1 93 ? -10.824 2.627 15.794 1.00 88.25 93 MET A C 1
ATOM 707 O O . MET A 1 93 ? -11.723 3.282 15.277 1.00 88.25 93 MET A O 1
ATOM 711 N N . ASP A 1 94 ? -10.552 2.669 17.099 1.00 89.94 94 ASP A N 1
ATOM 712 C CA . ASP A 1 94 ? -11.320 3.455 18.072 1.00 89.94 94 ASP A CA 1
ATOM 713 C C . ASP A 1 94 ? -10.748 4.873 18.268 1.00 89.94 94 ASP A C 1
ATOM 715 O O . ASP A 1 94 ? -11.342 5.713 18.944 1.00 89.94 94 ASP A O 1
ATOM 719 N N . GLU A 1 95 ? -9.584 5.163 17.680 1.00 91.44 95 GLU A N 1
ATOM 720 C CA . GLU A 1 95 ? -8.928 6.465 17.798 1.00 91.44 95 GLU A CA 1
ATOM 721 C C . GLU A 1 95 ? -9.652 7.553 16.989 1.00 91.44 95 GLU A C 1
ATOM 723 O O . GLU A 1 95 ? -10.154 7.293 15.894 1.00 91.44 95 GLU A O 1
ATOM 728 N N . PRO A 1 96 ? -9.691 8.812 17.468 1.00 91.88 96 PRO A N 1
ATOM 729 C CA . PRO A 1 96 ? -10.397 9.895 16.777 1.00 91.88 96 PRO A CA 1
ATOM 730 C C . PRO A 1 96 ? -9.758 10.265 15.429 1.00 91.88 96 PRO A C 1
ATOM 732 O O . PRO A 1 96 ? -10.451 10.738 14.525 1.00 91.88 96 PRO A O 1
ATOM 735 N N . SER A 1 97 ? -8.459 10.010 15.273 1.00 95.69 97 SER A N 1
ATOM 736 C CA . SER A 1 97 ? -7.681 10.253 14.060 1.00 95.69 97 SER A CA 1
ATOM 737 C C . SER A 1 97 ? -7.045 8.964 13.5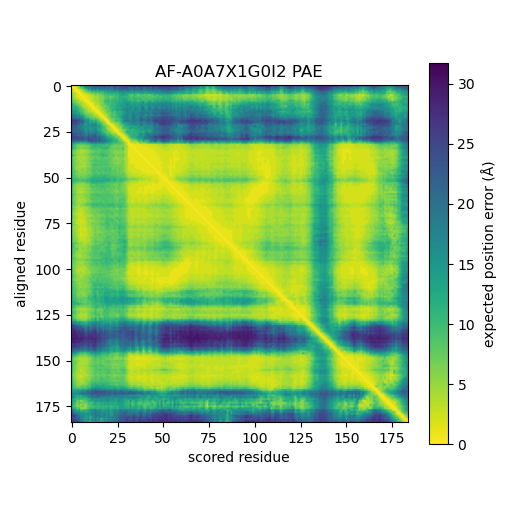36 1.00 95.69 97 SER A C 1
ATOM 739 O O . SER A 1 97 ? -6.957 7.963 14.242 1.00 95.69 97 SER A O 1
ATOM 741 N N . ALA A 1 98 ? -6.615 8.983 12.274 1.00 94.88 98 ALA A N 1
ATOM 742 C CA . ALA A 1 98 ? -5.878 7.882 11.663 1.00 94.88 98 ALA A CA 1
ATOM 743 C C . ALA A 1 98 ? -4.559 8.386 11.075 1.00 94.88 98 ALA A C 1
ATOM 745 O O . ALA A 1 98 ? -4.549 9.225 10.172 1.00 94.88 98 ALA A O 1
ATOM 746 N N . ASP A 1 99 ? -3.447 7.851 11.571 1.00 94.94 99 ASP A N 1
ATOM 747 C CA . ASP A 1 99 ? -2.117 8.139 11.048 1.00 94.94 99 ASP A CA 1
ATOM 748 C C . ASP A 1 99 ? -1.762 7.201 9.895 1.00 94.94 99 ASP A C 1
ATOM 750 O O . ASP A 1 99 ? -1.830 5.977 10.014 1.00 94.94 99 ASP A O 1
ATOM 754 N N . LEU A 1 100 ? -1.333 7.786 8.782 1.00 95.31 100 LEU A N 1
ATOM 755 C CA . LEU A 1 100 ? -0.961 7.093 7.560 1.00 95.31 100 LEU A CA 1
ATOM 756 C C . LEU A 1 100 ? 0.492 7.396 7.207 1.00 95.31 100 LEU A C 1
ATOM 758 O O . LEU A 1 100 ? 0.908 8.555 7.176 1.00 95.31 100 LEU A O 1
ATOM 762 N N . LEU A 1 101 ? 1.242 6.351 6.867 1.00 95.50 101 LEU A N 1
ATOM 763 C CA . LEU A 1 101 ? 2.496 6.478 6.136 1.00 95.50 101 LEU A CA 1
ATOM 764 C C . LEU A 1 101 ? 2.205 6.266 4.649 1.00 95.50 101 LEU A C 1
ATOM 766 O O . LEU A 1 101 ? 1.828 5.172 4.235 1.00 95.50 101 LEU A O 1
ATOM 770 N N . VAL A 1 102 ? 2.379 7.317 3.856 1.00 96.38 102 VAL A N 1
ATOM 771 C CA . VAL A 1 102 ? 2.253 7.289 2.400 1.00 96.38 102 VAL A CA 1
ATOM 772 C C . VAL A 1 102 ? 3.646 7.179 1.795 1.00 96.38 102 VAL A C 1
ATOM 774 O O . VAL A 1 102 ? 4.549 7.945 2.137 1.00 96.38 102 VAL A O 1
ATOM 777 N N . ILE A 1 103 ? 3.807 6.199 0.911 1.00 96.06 103 ILE A N 1
ATOM 778 C CA . ILE A 1 103 ? 5.048 5.913 0.199 1.00 96.06 103 ILE A CA 1
ATOM 779 C C . ILE A 1 103 ? 4.732 5.990 -1.287 1.00 96.06 103 ILE A C 1
ATOM 781 O O . ILE A 1 103 ? 3.888 5.245 -1.782 1.00 96.06 103 ILE A O 1
ATOM 785 N N . GLU A 1 104 ? 5.394 6.902 -1.984 1.00 95.94 104 GLU A N 1
ATOM 786 C CA . GLU A 1 104 ? 5.201 7.122 -3.415 1.00 95.94 104 GLU A CA 1
ATOM 787 C C . GLU A 1 104 ? 6.523 6.962 -4.144 1.00 95.94 104 GLU A C 1
ATOM 789 O O . GLU A 1 104 ? 7.555 7.432 -3.662 1.00 95.94 104 GLU A O 1
ATOM 794 N N . ASP A 1 105 ? 6.478 6.356 -5.326 1.00 95.12 105 ASP A N 1
ATOM 795 C CA . ASP A 1 105 ? 7.603 6.290 -6.239 1.00 95.12 105 ASP A CA 1
ATOM 796 C C . ASP A 1 105 ? 7.290 6.942 -7.592 1.00 95.12 105 ASP A C 1
ATOM 798 O O . ASP A 1 105 ? 6.153 7.005 -8.060 1.00 95.12 105 ASP A O 1
ATOM 802 N N . PHE A 1 106 ? 8.328 7.509 -8.199 1.00 94.81 106 PHE A N 1
ATOM 803 C CA . PHE A 1 106 ? 8.257 8.229 -9.465 1.00 94.81 106 PHE A CA 1
ATOM 804 C C . PHE A 1 106 ? 9.399 7.790 -10.375 1.00 94.81 106 PHE A C 1
ATOM 806 O O . PHE A 1 106 ? 10.453 7.362 -9.896 1.00 94.81 106 PHE A O 1
ATOM 813 N N . ASN A 1 107 ? 9.200 7.966 -11.686 1.00 94.69 107 ASN A N 1
ATOM 814 C CA . ASN A 1 107 ? 10.086 7.454 -12.739 1.00 94.69 107 ASN A CA 1
ATOM 815 C C . ASN A 1 107 ? 10.209 5.920 -12.680 1.00 94.69 107 ASN A C 1
ATOM 817 O O . ASN A 1 107 ? 11.283 5.339 -12.832 1.00 94.69 107 ASN A O 1
ATOM 821 N N . THR A 1 108 ? 9.079 5.263 -12.408 1.00 94.00 108 THR A N 1
ATOM 822 C CA . THR A 1 108 ? 8.943 3.808 -12.372 1.00 94.00 108 THR A CA 1
ATOM 823 C C . THR A 1 108 ? 7.908 3.355 -13.395 1.00 94.00 108 THR A C 1
ATOM 825 O O . THR A 1 108 ? 7.046 4.115 -13.846 1.00 94.00 108 THR A O 1
ATOM 828 N N . ARG A 1 109 ? 7.982 2.085 -13.795 1.00 91.12 109 ARG A N 1
ATOM 829 C CA . ARG A 1 109 ? 7.046 1.475 -14.753 1.00 91.12 109 ARG A CA 1
ATOM 830 C C . ARG A 1 109 ? 5.648 1.267 -14.155 1.00 91.12 109 ARG A C 1
ATOM 832 O O . ARG A 1 109 ? 4.697 1.013 -14.904 1.00 91.12 109 ARG A O 1
ATOM 839 N N . GLY A 1 110 ? 5.529 1.379 -12.831 1.00 88.44 110 GLY A N 1
ATOM 840 C CA . GLY A 1 110 ? 4.397 0.900 -12.049 1.00 88.44 110 GLY A CA 1
ATOM 841 C C . GLY A 1 110 ? 4.352 -0.630 -11.967 1.00 88.44 110 GLY A C 1
ATOM 842 O O . GLY A 1 110 ? 5.201 -1.338 -12.511 1.00 88.44 110 GLY A O 1
ATOM 843 N N . LEU A 1 111 ? 3.328 -1.166 -11.299 1.00 86.75 111 LEU A N 1
ATOM 844 C CA . LEU A 1 111 ? 3.098 -2.609 -11.223 1.00 86.75 111 LEU A CA 1
ATOM 845 C C . LEU A 1 111 ? 2.464 -3.100 -12.535 1.00 86.75 111 LEU A C 1
ATOM 847 O O . LEU A 1 111 ? 1.249 -2.984 -12.735 1.00 86.75 111 LEU A O 1
ATOM 851 N N . THR A 1 112 ? 3.306 -3.623 -13.431 1.00 84.25 112 THR A N 1
ATOM 852 C CA . THR A 1 112 ? 2.928 -4.226 -14.723 1.00 84.25 112 THR A CA 1
ATOM 853 C C . THR A 1 112 ? 2.218 -5.571 -14.551 1.00 84.25 112 THR A C 1
ATOM 855 O O . THR A 1 112 ? 2.315 -6.191 -13.495 1.00 84.25 112 THR A O 1
ATOM 858 N N . GLY A 1 113 ? 1.503 -6.027 -15.582 1.00 82.00 113 GLY A N 1
ATOM 859 C CA . GLY A 1 113 ? 0.789 -7.311 -15.571 1.00 82.00 113 GLY A CA 1
ATOM 860 C C . GLY A 1 113 ? -0.717 -7.223 -15.337 1.00 82.00 113 GLY A C 1
ATOM 861 O O . GLY A 1 113 ? -1.279 -6.164 -15.052 1.00 82.00 113 GLY A O 1
ATOM 862 N N . ALA A 1 114 ? -1.397 -8.347 -15.474 1.00 80.00 114 ALA A N 1
ATOM 863 C CA . ALA A 1 114 ? -2.815 -8.506 -15.212 1.00 80.00 114 ALA A CA 1
ATOM 864 C C . ALA A 1 114 ? -3.108 -8.459 -13.703 1.00 80.00 114 ALA A C 1
ATOM 866 O O . ALA A 1 114 ? -2.374 -9.002 -12.876 1.00 80.00 114 ALA A O 1
ATOM 867 N N . ILE A 1 115 ? -4.200 -7.786 -13.329 1.00 80.50 115 ILE A N 1
ATOM 868 C CA . ILE A 1 115 ? -4.634 -7.698 -11.923 1.00 80.50 115 ILE A CA 1
ATOM 869 C C . ILE A 1 115 ? -5.424 -8.927 -11.476 1.00 80.50 115 ILE A C 1
ATOM 871 O O . ILE A 1 115 ? -5.493 -9.218 -10.280 1.00 80.50 115 ILE A O 1
ATOM 875 N N . ASP A 1 116 ? -6.008 -9.630 -12.439 1.00 78.00 116 ASP A N 1
ATOM 876 C CA . ASP A 1 116 ? -6.916 -10.762 -12.317 1.00 78.00 116 ASP A CA 1
ATOM 877 C C . ASP A 1 116 ? -6.231 -12.081 -12.709 1.00 78.00 116 ASP A C 1
ATOM 879 O O . ASP A 1 116 ? -6.468 -13.096 -12.060 1.00 78.00 116 ASP A O 1
ATOM 883 N N . GLN A 1 117 ? -5.276 -12.074 -13.641 1.00 76.81 117 GLN A N 1
ATOM 884 C CA . GLN A 1 117 ? -4.614 -13.294 -14.123 1.00 76.81 117 GLN A CA 1
ATOM 885 C C . GLN A 1 117 ? -3.316 -13.641 -13.375 1.00 76.81 117 GLN A C 1
ATOM 887 O O . GLN A 1 117 ? -2.702 -12.821 -12.687 1.00 76.81 117 GLN A O 1
ATOM 892 N N . LEU A 1 118 ? -2.903 -14.905 -13.478 1.00 77.56 118 LEU A N 1
ATOM 893 C CA . LEU A 1 118 ? -1.623 -15.394 -12.967 1.00 77.56 118 LEU A CA 1
ATOM 894 C C . LEU A 1 118 ? -0.567 -15.317 -14.074 1.00 77.56 118 LEU A C 1
ATOM 896 O O . LEU A 1 118 ? -0.263 -16.317 -14.713 1.00 77.56 118 LEU A O 1
ATOM 900 N N . ASP A 1 119 ? -0.013 -14.127 -14.287 1.00 80.38 119 ASP A N 1
ATOM 901 C CA . ASP A 1 119 ? 1.127 -13.913 -15.183 1.00 80.38 119 ASP A CA 1
ATOM 902 C C . ASP A 1 119 ? 2.463 -13.916 -14.418 1.00 80.38 119 ASP A C 1
ATOM 904 O O . ASP A 1 119 ? 2.520 -14.234 -13.233 1.00 80.38 119 ASP A O 1
ATOM 908 N N . GLU A 1 120 ? 3.573 -13.614 -15.081 1.00 79.19 120 GLU A N 1
ATOM 909 C CA . GLU A 1 120 ? 4.907 -13.561 -14.461 1.00 79.19 120 GLU A CA 1
ATOM 910 C C . GLU A 1 120 ? 5.357 -12.114 -14.158 1.00 79.19 120 GLU A C 1
ATOM 912 O O . GLU A 1 120 ? 6.518 -11.864 -13.830 1.00 79.19 120 GLU A O 1
ATOM 917 N N . GLU A 1 121 ? 4.425 -11.162 -14.233 1.00 83.12 121 GLU A N 1
ATOM 918 C CA . GLU A 1 121 ? 4.684 -9.723 -14.194 1.00 83.12 121 GLU A CA 1
ATOM 919 C C . GLU A 1 121 ? 4.674 -9.134 -12.771 1.00 83.12 121 GLU A C 1
ATOM 921 O O . GLU A 1 121 ? 4.378 -9.788 -11.760 1.00 83.12 121 GLU A O 1
ATOM 926 N N . ASN A 1 122 ? 5.027 -7.850 -12.680 1.00 81.81 122 ASN A N 1
ATOM 927 C CA . ASN A 1 122 ? 5.343 -7.183 -11.417 1.00 81.81 122 ASN A CA 1
ATOM 928 C C . ASN A 1 122 ? 4.160 -7.071 -10.444 1.00 81.81 122 ASN A C 1
ATOM 930 O O . ASN A 1 122 ? 4.365 -7.108 -9.232 1.00 81.81 122 ASN A O 1
ATOM 934 N N . PHE A 1 123 ? 2.919 -7.004 -10.929 1.00 84.38 123 PHE A N 1
ATOM 935 C CA . PHE A 1 123 ? 1.727 -6.972 -10.083 1.00 84.38 123 PHE A CA 1
ATOM 936 C C . PHE A 1 123 ? 1.583 -8.260 -9.275 1.00 84.38 123 PHE A C 1
ATOM 938 O O . PHE A 1 123 ? 1.416 -8.212 -8.053 1.00 84.38 123 PHE A O 1
ATOM 945 N N . ARG A 1 124 ? 1.697 -9.426 -9.921 1.00 79.44 124 ARG A N 1
ATOM 946 C CA . ARG A 1 124 ? 1.689 -10.708 -9.210 1.00 79.44 124 ARG A CA 1
ATOM 947 C C . ARG A 1 124 ? 2.928 -10.839 -8.332 1.00 79.44 124 ARG A C 1
ATOM 949 O O . ARG A 1 124 ? 2.806 -11.282 -7.185 1.00 79.44 124 ARG A O 1
ATOM 956 N N . ASN A 1 125 ? 4.097 -10.439 -8.837 1.00 77.56 125 ASN A N 1
ATOM 957 C CA . ASN A 1 125 ? 5.337 -10.478 -8.066 1.00 77.56 125 ASN A CA 1
ATOM 958 C C . ASN A 1 125 ? 5.248 -9.649 -6.797 1.00 77.56 125 ASN A C 1
ATOM 960 O O . ASN A 1 125 ? 5.813 -10.100 -5.818 1.00 77.56 125 ASN A O 1
ATOM 964 N N . PHE A 1 126 ? 4.525 -8.528 -6.777 1.00 80.50 126 PHE A N 1
ATOM 965 C CA . PHE A 1 126 ? 4.327 -7.690 -5.596 1.00 80.50 126 PHE A CA 1
ATOM 966 C C . PHE A 1 126 ? 3.180 -8.187 -4.700 1.00 80.50 126 PHE A C 1
ATOM 968 O O . PHE A 1 126 ? 3.378 -8.367 -3.504 1.00 80.50 126 PHE A O 1
ATOM 975 N N . TRP A 1 127 ? 2.009 -8.522 -5.246 1.00 77.62 127 TRP A N 1
ATOM 976 C CA . TRP A 1 127 ? 0.822 -8.819 -4.426 1.00 77.62 127 TRP A CA 1
ATOM 977 C C . TRP A 1 127 ? 0.568 -10.288 -4.097 1.00 77.62 127 TRP A C 1
ATOM 979 O O . TRP A 1 127 ? -0.214 -10.568 -3.197 1.00 77.62 127 TRP A O 1
ATOM 989 N N . ARG A 1 128 ? 1.097 -11.229 -4.886 1.00 73.94 128 ARG A N 1
ATOM 990 C CA . ARG A 1 128 ? 0.658 -12.639 -4.848 1.00 73.94 128 ARG A CA 1
ATOM 991 C C . ARG A 1 128 ? 1.796 -13.626 -4.585 1.00 73.94 128 ARG A C 1
ATOM 993 O O . ARG A 1 128 ? 1.541 -14.759 -4.195 1.00 73.94 128 ARG A O 1
ATOM 1000 N N . ARG A 1 129 ? 3.055 -13.241 -4.821 1.00 70.25 129 ARG A N 1
ATOM 1001 C CA . ARG A 1 129 ? 4.211 -14.109 -4.539 1.00 70.25 129 ARG A CA 1
ATOM 1002 C C . ARG A 1 129 ? 4.734 -13.909 -3.124 1.00 70.25 129 ARG A C 1
ATOM 1004 O O . ARG A 1 129 ? 5.302 -12.864 -2.826 1.00 70.25 129 ARG A O 1
ATOM 1011 N N . HIS A 1 130 ? 4.633 -14.938 -2.298 1.00 58.97 130 HIS A N 1
ATOM 1012 C CA . HIS A 1 130 ? 5.362 -15.037 -1.036 1.00 58.97 130 HIS A CA 1
ATOM 1013 C C . HIS A 1 130 ? 6.506 -16.051 -1.212 1.00 58.97 130 HIS A C 1
ATOM 1015 O O . HIS A 1 130 ? 6.338 -17.062 -1.893 1.00 58.97 130 HIS A O 1
ATOM 1021 N N . GLY A 1 131 ? 7.697 -15.762 -0.677 1.00 50.16 131 GLY A N 1
ATOM 1022 C CA . GLY A 1 131 ? 8.782 -16.752 -0.562 1.00 50.16 131 GLY A CA 1
ATOM 1023 C C . GLY A 1 131 ? 9.551 -17.169 -1.831 1.00 50.16 131 GLY A C 1
ATOM 1024 O O . GLY A 1 131 ? 10.461 -17.982 -1.714 1.00 50.16 131 GLY A O 1
ATOM 1025 N N . LYS A 1 132 ? 9.265 -16.634 -3.030 1.00 40.19 132 LYS A N 1
ATOM 1026 C CA . LYS A 1 132 ? 10.071 -16.904 -4.245 1.00 40.19 132 LYS A CA 1
ATOM 1027 C C . LYS A 1 132 ? 10.961 -15.718 -4.619 1.00 40.19 132 LYS A C 1
ATOM 1029 O O . LYS A 1 132 ? 10.576 -14.889 -5.439 1.00 40.19 132 LYS A O 1
ATOM 1034 N N . SER A 1 133 ? 12.168 -15.663 -4.064 1.00 41.38 133 SER A N 1
ATOM 1035 C CA . SER A 1 133 ? 13.267 -14.856 -4.604 1.00 41.38 133 SER A CA 1
ATOM 1036 C C . SER A 1 133 ? 14.002 -15.671 -5.671 1.00 41.38 133 SER A C 1
ATOM 1038 O O . SER A 1 133 ? 14.883 -16.478 -5.387 1.00 41.38 133 SER A O 1
ATOM 1040 N N . GLY A 1 134 ? 13.630 -15.483 -6.935 1.00 39.53 134 GLY A N 1
ATOM 1041 C CA . GLY A 1 134 ? 14.437 -15.962 -8.053 1.00 39.53 134 GLY A CA 1
ATOM 1042 C C . GLY A 1 134 ? 15.686 -15.098 -8.189 1.00 39.53 134 GLY A C 1
ATOM 1043 O O . GLY A 1 134 ? 15.652 -14.133 -8.936 1.00 39.53 134 GLY A O 1
ATOM 1044 N N . LYS A 1 135 ? 16.750 -15.400 -7.439 1.00 38.62 135 LYS A N 1
ATOM 1045 C CA . LYS A 1 135 ? 18.135 -14.965 -7.702 1.00 38.62 135 LYS A CA 1
ATOM 1046 C C . LYS A 1 135 ? 19.071 -15.793 -6.818 1.00 38.62 135 LYS A C 1
ATOM 1048 O O . LYS A 1 135 ? 19.201 -15.553 -5.622 1.00 38.62 135 LYS A O 1
ATOM 1053 N N . GLY A 1 136 ? 19.689 -16.810 -7.419 1.00 39.81 136 GLY A N 1
ATOM 1054 C CA . GLY A 1 136 ? 20.788 -17.549 -6.810 1.00 39.81 136 GLY A CA 1
ATOM 1055 C C . GLY A 1 136 ? 21.996 -16.629 -6.654 1.00 39.81 136 GLY A C 1
ATOM 1056 O O . GLY A 1 136 ? 22.534 -16.136 -7.640 1.00 39.81 136 GLY A O 1
ATOM 1057 N N . GLY A 1 137 ? 22.406 -16.381 -5.417 1.00 29.45 137 GLY A N 1
ATOM 1058 C CA . GLY A 1 137 ? 23.593 -15.596 -5.105 1.00 29.45 137 GLY A CA 1
ATOM 1059 C C . GLY A 1 137 ? 23.824 -15.566 -3.601 1.00 29.45 137 GLY A C 1
ATOM 1060 O O . GLY A 1 137 ? 22.930 -15.210 -2.841 1.00 29.45 137 GLY A O 1
ATOM 1061 N N . LYS A 1 138 ? 25.015 -15.987 -3.172 1.00 42.31 138 LYS A N 1
ATOM 1062 C CA . LYS A 1 138 ? 25.450 -16.011 -1.770 1.00 42.31 138 LYS A CA 1
ATOM 1063 C C . LYS A 1 138 ? 25.361 -14.611 -1.147 1.00 42.31 138 LYS A C 1
ATOM 1065 O O . LYS A 1 138 ? 26.171 -13.756 -1.478 1.00 42.31 138 LYS A O 1
ATOM 1070 N N . SER A 1 139 ? 24.418 -14.407 -0.232 1.00 34.25 139 SER A N 1
ATOM 1071 C CA . SER A 1 139 ? 24.410 -13.359 0.802 1.00 34.25 139 SER A CA 1
ATOM 1072 C C . SER A 1 139 ? 23.155 -13.570 1.658 1.00 34.25 139 SER A C 1
ATOM 1074 O O . SER A 1 139 ? 22.093 -13.849 1.109 1.00 34.25 139 SER A O 1
ATOM 1076 N N . GLY A 1 140 ? 23.274 -13.525 2.986 1.00 34.59 140 GLY A N 1
ATOM 1077 C CA . GLY A 1 140 ? 22.269 -13.964 3.966 1.00 34.59 140 GLY A CA 1
ATOM 1078 C C . GLY A 1 140 ? 20.995 -13.113 4.065 1.00 34.59 140 GLY A C 1
ATOM 1079 O O . GLY A 1 140 ? 20.671 -12.617 5.139 1.00 34.59 140 GLY A O 1
ATOM 1080 N N . GLY A 1 141 ? 20.255 -12.951 2.969 1.00 34.50 141 GLY A N 1
ATOM 1081 C CA . GLY A 1 141 ? 18.932 -12.331 2.958 1.00 34.50 141 GLY A CA 1
ATOM 1082 C C . GLY A 1 141 ? 17.863 -13.337 3.375 1.00 34.50 141 GLY A C 1
ATOM 1083 O O . GLY A 1 141 ? 17.617 -14.313 2.665 1.00 34.50 141 GLY A O 1
ATOM 1084 N N . ARG A 1 142 ? 17.231 -13.115 4.533 1.00 43.22 142 ARG A N 1
ATOM 1085 C CA . ARG A 1 142 ? 16.117 -13.936 5.024 1.00 43.22 142 ARG A CA 1
ATOM 1086 C C . ARG A 1 142 ? 15.011 -14.044 3.960 1.00 43.22 142 ARG A C 1
ATOM 1088 O O . ARG A 1 142 ? 14.538 -13.054 3.405 1.00 43.22 142 ARG A O 1
ATOM 1095 N N . TRP A 1 143 ? 14.627 -15.286 3.688 1.00 38.69 143 TRP A N 1
ATOM 1096 C CA . TRP A 1 143 ? 13.673 -15.733 2.679 1.0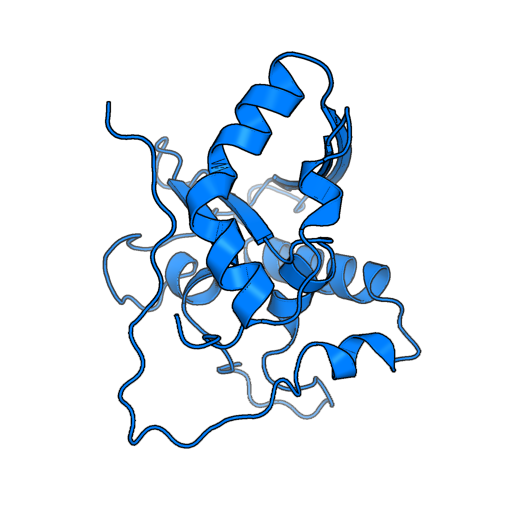0 38.69 143 TRP A CA 1
ATOM 1097 C C . TRP A 1 143 ? 12.335 -14.984 2.743 1.00 38.69 143 TRP A C 1
ATOM 1099 O O . TRP A 1 143 ? 11.637 -15.055 3.745 1.00 38.69 143 TRP A O 1
ATOM 1109 N N . GLY A 1 144 ? 11.938 -14.298 1.666 1.00 46.03 144 GLY A N 1
ATOM 1110 C CA . GLY A 1 144 ? 10.549 -13.852 1.455 1.00 46.03 144 GLY A CA 1
ATOM 1111 C C . GLY A 1 144 ? 9.982 -12.800 2.421 1.00 46.03 144 GLY A C 1
ATOM 1112 O O . GLY A 1 144 ? 8.821 -12.430 2.261 1.00 46.03 144 GLY A O 1
ATOM 1113 N N . LEU A 1 145 ? 10.777 -12.306 3.375 1.00 54.66 145 LEU A N 1
ATOM 1114 C CA . LEU A 1 145 ? 10.346 -11.365 4.412 1.00 54.66 145 LEU A CA 1
ATOM 1115 C C . LEU A 1 145 ? 10.171 -9.929 3.902 1.00 54.66 145 LEU A C 1
ATOM 1117 O O . LEU A 1 145 ? 9.450 -9.162 4.532 1.00 54.66 145 LEU A O 1
ATOM 1121 N N . GLY A 1 146 ? 10.785 -9.572 2.766 1.00 60.72 146 GLY A N 1
ATOM 1122 C CA . GLY A 1 146 ? 10.830 -8.201 2.243 1.00 60.72 146 GLY A CA 1
ATOM 1123 C C . GLY A 1 146 ? 9.482 -7.490 2.307 1.00 60.72 146 GLY A C 1
ATOM 1124 O O . GLY A 1 146 ? 9.363 -6.453 2.934 1.00 60.72 146 GLY A O 1
ATOM 1125 N N . LYS A 1 147 ? 8.408 -8.114 1.822 1.00 68.56 147 LYS A N 1
ATOM 1126 C CA . LYS A 1 147 ? 7.077 -7.484 1.802 1.00 68.56 147 LYS A CA 1
ATOM 1127 C C . LYS A 1 147 ? 6.352 -7.424 3.136 1.00 68.56 147 LYS A C 1
ATOM 1129 O O . LYS A 1 147 ? 5.447 -6.610 3.303 1.00 68.56 147 LYS A O 1
ATOM 1134 N N . LEU A 1 148 ? 6.706 -8.281 4.086 1.00 75.31 148 LEU A N 1
ATOM 1135 C CA . LEU A 1 148 ? 6.079 -8.232 5.401 1.00 75.31 148 LEU A CA 1
ATOM 1136 C C . LEU A 1 148 ? 6.420 -6.931 6.118 1.00 75.31 148 LEU A C 1
ATOM 1138 O O . LEU A 1 148 ? 5.662 -6.526 6.988 1.00 75.31 148 LEU A O 1
ATOM 1142 N N . VAL A 1 149 ? 7.484 -6.224 5.721 1.00 81.00 149 VAL A N 1
ATOM 1143 C CA . VAL A 1 149 ? 7.808 -4.904 6.278 1.00 81.00 149 VAL A CA 1
ATOM 1144 C C . VAL A 1 149 ? 6.669 -3.897 6.094 1.00 81.00 149 VAL A C 1
ATOM 1146 O O . VAL A 1 149 ? 6.491 -3.049 6.964 1.00 81.00 149 VAL A O 1
ATOM 1149 N N . TYR A 1 150 ? 5.867 -3.996 5.023 1.00 85.75 150 TYR A N 1
ATOM 1150 C CA . TYR A 1 150 ? 4.726 -3.104 4.779 1.00 85.75 150 TYR A CA 1
ATOM 1151 C C . TYR A 1 150 ? 3.613 -3.338 5.804 1.00 85.75 150 TYR A C 1
ATOM 1153 O O . TYR A 1 150 ? 3.190 -2.407 6.486 1.00 85.75 150 TYR A O 1
ATOM 1161 N N . SER A 1 151 ? 3.173 -4.590 5.965 1.00 83.75 151 SER A N 1
ATOM 1162 C CA . SER A 1 151 ? 2.165 -4.959 6.964 1.00 83.75 151 SER A CA 1
ATOM 1163 C C . SER A 1 151 ? 2.694 -4.801 8.391 1.00 83.75 151 SER A C 1
ATOM 1165 O O . SER A 1 151 ? 1.996 -4.279 9.247 1.00 83.75 151 SER A O 1
ATOM 1167 N N . SER A 1 152 ? 3.943 -5.166 8.669 1.00 83.25 152 SER A N 1
ATOM 1168 C CA . SER A 1 152 ? 4.540 -5.035 10.005 1.00 83.25 152 SER A CA 1
ATOM 1169 C C . SER A 1 152 ? 4.666 -3.576 10.447 1.00 83.25 152 SER A C 1
ATOM 1171 O O . SER A 1 152 ? 4.614 -3.298 11.641 1.00 83.25 152 SER A O 1
ATOM 1173 N N . SER A 1 153 ? 4.768 -2.642 9.495 1.00 87.12 153 SER A N 1
ATOM 1174 C CA . SER A 1 153 ? 4.785 -1.193 9.742 1.00 87.12 153 SER A CA 1
ATOM 1175 C C . SER A 1 153 ? 3.393 -0.593 9.995 1.00 87.12 153 SER A C 1
ATOM 1177 O O . SER A 1 153 ? 3.271 0.616 10.175 1.00 87.12 153 SER A O 1
ATOM 1179 N N . SER A 1 154 ? 2.342 -1.418 10.033 1.00 88.38 154 SER A N 1
ATOM 1180 C CA . SER A 1 154 ? 0.957 -1.019 10.292 1.00 88.38 154 SER A CA 1
ATOM 1181 C C . SER A 1 154 ? 0.436 -1.657 11.584 1.00 88.38 154 SER A C 1
ATOM 1183 O O . SER A 1 154 ? 0.594 -2.855 11.824 1.00 88.38 154 SER A O 1
ATOM 1185 N N . ARG A 1 155 ? -0.239 -0.862 12.428 1.00 87.44 155 ARG A N 1
ATOM 1186 C CA . ARG A 1 155 ? -0.802 -1.327 13.714 1.00 87.44 155 ARG A CA 1
ATOM 1187 C C . ARG A 1 155 ? -1.843 -2.432 13.534 1.00 87.44 155 ARG A C 1
ATOM 1189 O O . ARG A 1 155 ? -1.881 -3.360 14.332 1.00 87.44 155 ARG A O 1
ATOM 1196 N N . ILE A 1 156 ? -2.609 -2.360 12.448 1.00 86.12 156 ILE A N 1
ATOM 1197 C CA . ILE A 1 156 ? -3.604 -3.367 12.047 1.00 86.12 156 ILE A CA 1
ATOM 1198 C C . ILE A 1 156 ? -3.081 -4.314 10.952 1.00 86.12 156 ILE A C 1
ATOM 1200 O O . ILE A 1 156 ? -3.856 -5.033 10.339 1.00 86.12 156 ILE A O 1
ATOM 1204 N N . GLY A 1 157 ? -1.779 -4.257 10.644 1.00 84.56 157 GLY A N 1
ATOM 1205 C CA . GLY A 1 157 ? -1.088 -4.966 9.556 1.00 84.56 157 GLY A CA 1
ATOM 1206 C C . GLY A 1 157 ? -1.781 -5.024 8.202 1.00 84.56 157 GLY A C 1
ATOM 1207 O O . GLY A 1 157 ? -1.716 -6.022 7.482 1.00 84.56 157 GLY A O 1
ATOM 1208 N N . CYS A 1 158 ? -2.396 -3.907 7.841 1.00 87.06 158 CYS A N 1
ATOM 1209 C CA . CYS A 1 158 ? -2.936 -3.640 6.520 1.00 87.06 158 CYS A CA 1
ATOM 1210 C C . CYS A 1 158 ? -2.098 -2.564 5.823 1.00 87.06 158 CYS A C 1
ATOM 1212 O O . CYS A 1 158 ? -1.675 -1.595 6.463 1.00 87.06 158 CYS A O 1
ATOM 1214 N N . PHE A 1 159 ? -1.931 -2.696 4.507 1.00 89.94 159 PHE A N 1
ATOM 1215 C CA . PHE A 1 159 ? -1.473 -1.619 3.637 1.00 89.94 159 PHE A CA 1
ATOM 1216 C C . PHE A 1 159 ? -2.274 -1.583 2.330 1.00 89.94 159 PHE A C 1
ATOM 1218 O O . PHE A 1 159 ? -2.869 -2.571 1.896 1.00 89.94 159 PHE A O 1
ATOM 1225 N N . PHE A 1 160 ? -2.268 -0.419 1.692 1.00 90.00 160 PHE A N 1
ATOM 1226 C CA . PHE A 1 160 ? -2.902 -0.186 0.402 1.00 90.00 160 PHE A CA 1
ATOM 1227 C C . PHE A 1 160 ? -1.826 0.111 -0.631 1.00 90.00 160 PHE A C 1
ATOM 1229 O O . PHE A 1 160 ? -0.807 0.722 -0.316 1.00 90.00 160 PHE A O 1
ATOM 1236 N N . GLY A 1 161 ? -2.061 -0.296 -1.871 1.00 88.88 161 GLY A N 1
ATOM 1237 C CA . GLY A 1 161 ? -1.205 0.042 -2.991 1.00 88.88 161 GLY A CA 1
ATOM 1238 C C . GLY A 1 161 ? -2.039 0.555 -4.149 1.00 88.88 161 GLY A C 1
ATOM 1239 O O . GLY A 1 161 ? -3.030 -0.048 -4.564 1.00 88.88 161 GLY A O 1
ATOM 1240 N N . LEU A 1 162 ? -1.605 1.691 -4.670 1.00 88.94 162 LEU A N 1
ATOM 1241 C CA . LEU A 1 162 ? -2.112 2.306 -5.879 1.00 88.94 162 LEU A CA 1
ATOM 1242 C C . LEU A 1 162 ? -0.949 2.370 -6.857 1.00 88.94 162 LEU A C 1
ATOM 1244 O O . LEU A 1 162 ? 0.140 2.800 -6.491 1.00 88.94 162 LEU A O 1
ATOM 1248 N N . THR A 1 163 ? -1.170 1.964 -8.100 1.00 86.81 163 THR A N 1
ATOM 1249 C CA . THR A 1 163 ? -0.145 2.081 -9.134 1.00 86.81 163 THR A CA 1
ATOM 1250 C C . THR A 1 163 ? -0.698 2.742 -10.386 1.00 86.81 163 THR A C 1
ATOM 1252 O O . THR A 1 163 ? -1.844 2.503 -10.775 1.00 86.81 163 THR A O 1
ATOM 1255 N N . ARG A 1 164 ? 0.130 3.571 -11.023 1.00 85.56 164 ARG A N 1
ATOM 1256 C CA . ARG A 1 164 ? -0.080 4.080 -12.379 1.00 85.56 164 ARG A CA 1
ATOM 1257 C C . ARG A 1 164 ? 0.965 3.443 -13.277 1.00 85.56 164 ARG A C 1
ATOM 1259 O O . ARG A 1 164 ? 2.148 3.463 -12.953 1.00 85.56 164 ARG A O 1
ATOM 1266 N N . ARG A 1 165 ? 0.525 2.852 -14.382 1.00 84.31 165 ARG A N 1
ATOM 1267 C CA . ARG A 1 165 ? 1.406 2.108 -15.286 1.00 84.31 165 ARG A CA 1
ATOM 1268 C C . ARG A 1 165 ? 1.926 3.037 -16.368 1.00 84.31 165 ARG A C 1
ATOM 1270 O O . ARG A 1 165 ? 1.164 3.817 -16.925 1.00 84.31 165 ARG A O 1
ATOM 1277 N N . LYS A 1 166 ? 3.193 2.908 -16.753 1.00 79.50 166 LYS A N 1
ATOM 1278 C CA . LYS A 1 166 ? 3.717 3.674 -17.899 1.00 79.50 166 LYS A CA 1
ATOM 1279 C C . LYS A 1 166 ? 2.959 3.367 -19.195 1.00 79.50 166 LYS A C 1
ATOM 1281 O O . LYS A 1 166 ? 2.702 4.261 -19.991 1.00 79.50 166 LYS A O 1
ATOM 1286 N N . SER A 1 167 ? 2.574 2.105 -19.386 1.00 75.00 167 SER A N 1
ATOM 1287 C CA . SER A 1 167 ? 1.858 1.630 -20.574 1.00 75.00 167 SER A CA 1
ATOM 1288 C C . SER A 1 167 ? 0.358 1.945 -20.581 1.00 75.00 167 SER A C 1
ATOM 1290 O O . SER A 1 167 ? -0.303 1.669 -21.578 1.00 75.00 167 SER A O 1
ATOM 1292 N N . SER A 1 168 ? -0.209 2.485 -19.494 1.00 68.31 168 SER A N 1
ATOM 1293 C CA . SER A 1 168 ? -1.646 2.757 -19.407 1.00 68.31 168 SER A CA 1
ATOM 1294 C C . SER A 1 168 ? -1.970 3.875 -18.422 1.00 68.31 168 SER A C 1
ATOM 1296 O O . SER A 1 168 ? -1.539 3.862 -17.274 1.00 68.31 168 SER A O 1
ATOM 1298 N N . ALA A 1 169 ? -2.828 4.807 -18.841 1.00 59.59 169 ALA A N 1
ATOM 1299 C CA . ALA A 1 169 ? -3.327 5.867 -17.969 1.00 59.59 169 ALA A CA 1
ATOM 1300 C C . ALA A 1 169 ? -4.240 5.354 -16.833 1.00 59.59 169 ALA A C 1
ATOM 1302 O O . ALA A 1 169 ? -4.515 6.109 -15.900 1.00 59.59 169 ALA A O 1
ATOM 1303 N N . ALA A 1 170 ? -4.701 4.098 -16.892 1.00 63.09 170 ALA A N 1
ATOM 1304 C CA . ALA A 1 170 ? -5.553 3.508 -15.867 1.00 63.09 170 ALA A CA 1
ATOM 1305 C C . ALA A 1 170 ? -4.758 3.174 -14.593 1.00 63.09 170 ALA A C 1
ATOM 1307 O O . ALA A 1 170 ? -3.743 2.474 -14.635 1.00 63.09 170 ALA A O 1
ATOM 1308 N N . SER A 1 171 ? -5.252 3.648 -13.448 1.00 65.88 171 SER A N 1
ATOM 1309 C CA . SER A 1 171 ? -4.710 3.300 -12.133 1.00 65.88 171 SER A CA 1
ATOM 1310 C C . SER A 1 171 ? -5.281 1.968 -11.645 1.00 65.88 171 SER A C 1
ATOM 1312 O O . SER A 1 171 ? -6.467 1.698 -11.819 1.00 65.88 171 SER A O 1
ATOM 1314 N N . SER A 1 172 ? -4.464 1.147 -10.986 1.00 64.56 172 SER A N 1
ATOM 1315 C CA . SER A 1 172 ? -4.926 -0.058 -10.281 1.00 64.56 172 SER A CA 1
ATOM 1316 C C . SER A 1 172 ? -4.764 0.128 -8.776 1.00 64.56 172 SER A C 1
ATOM 1318 O O . SER A 1 172 ? -3.675 0.477 -8.322 1.00 64.56 172 SER A O 1
ATOM 1320 N N . PHE A 1 173 ? -5.833 -0.110 -8.017 1.00 71.06 173 PHE A N 1
ATOM 1321 C CA . PHE A 1 173 ? -5.867 -0.011 -6.557 1.00 71.06 173 PHE A CA 1
ATOM 1322 C C . PHE A 1 173 ? -6.093 -1.392 -5.943 1.00 71.06 173 PHE A C 1
ATOM 1324 O O . PHE A 1 173 ? -6.951 -2.142 -6.407 1.00 71.06 173 PHE A O 1
ATOM 1331 N N . LYS A 1 174 ? -5.328 -1.732 -4.907 1.00 71.31 174 LYS A N 1
ATOM 1332 C CA . LYS A 1 174 ? -5.490 -2.973 -4.152 1.00 71.31 174 LYS A CA 1
ATOM 1333 C C . LYS A 1 174 ? -5.125 -2.760 -2.684 1.00 71.31 174 LYS A C 1
ATOM 1335 O O . LYS A 1 174 ? -4.159 -2.069 -2.376 1.00 71.31 174 LYS A O 1
ATOM 1340 N N . ALA A 1 175 ? -5.892 -3.375 -1.790 1.00 68.88 175 ALA A N 1
ATOM 1341 C CA . ALA A 1 175 ? -5.585 -3.475 -0.368 1.00 68.88 175 ALA A CA 1
ATOM 1342 C C . ALA A 1 175 ? -5.047 -4.878 -0.049 1.00 68.88 175 ALA A C 1
ATOM 1344 O O . ALA A 1 175 ? -5.411 -5.851 -0.717 1.00 68.88 175 ALA A O 1
ATOM 1345 N N . HIS A 1 176 ? -4.176 -4.994 0.950 1.00 69.94 176 HIS A N 1
ATOM 1346 C CA . HIS A 1 176 ? -3.671 -6.282 1.414 1.00 69.94 176 HIS A CA 1
ATOM 1347 C C . HIS A 1 176 ? -3.390 -6.265 2.909 1.00 69.94 176 HIS A C 1
ATOM 1349 O O . HIS A 1 176 ? -3.017 -5.248 3.496 1.00 69.94 176 HIS A O 1
ATOM 1355 N N . THR A 1 177 ? -3.531 -7.439 3.504 1.00 58.19 177 THR A N 1
ATOM 1356 C CA . THR A 1 177 ? -3.158 -7.725 4.878 1.00 58.19 177 THR A CA 1
ATOM 1357 C C . THR A 1 177 ? -2.412 -9.056 4.890 1.00 58.19 177 THR A C 1
ATOM 1359 O O . THR A 1 177 ? -2.767 -9.970 4.144 1.00 58.19 177 THR A O 1
ATOM 1362 N N . CYS A 1 178 ? -1.332 -9.137 5.666 1.00 56.06 178 CYS A N 1
ATOM 1363 C CA . CYS A 1 178 ? -0.478 -10.322 5.737 1.00 56.06 178 CYS A CA 1
ATOM 1364 C C . CYS A 1 178 ? -0.654 -10.976 7.105 1.00 56.06 178 CYS A C 1
ATOM 1366 O O . CYS A 1 178 ? 0.174 -10.761 7.992 1.00 56.06 178 CYS A O 1
ATOM 1368 N N . PHE A 1 179 ? -1.709 -11.768 7.275 1.00 53.19 179 PHE A N 1
ATOM 1369 C CA . PHE A 1 179 ? -1.869 -12.605 8.460 1.00 53.19 179 PHE A CA 1
ATOM 1370 C C . PHE A 1 179 ? -2.204 -14.041 8.063 1.00 53.19 179 PHE A C 1
ATOM 1372 O O . PHE A 1 179 ? -2.916 -14.248 7.074 1.00 53.19 179 PHE A O 1
ATOM 1379 N N . PRO A 1 180 ? -1.659 -15.044 8.778 1.00 41.50 180 PRO A N 1
ATOM 1380 C CA . PRO A 1 180 ? -2.153 -16.403 8.642 1.00 41.50 180 PRO A CA 1
ATOM 1381 C C . PRO A 1 180 ? -3.645 -16.398 8.970 1.00 41.50 180 PRO A C 1
ATOM 1383 O O . PRO A 1 180 ? -4.085 -15.653 9.842 1.00 41.50 180 PRO A O 1
ATOM 1386 N N . GLY A 1 181 ? -4.425 -17.194 8.242 1.00 38.25 181 GLY A N 1
ATOM 1387 C CA . GLY A 1 181 ? -5.860 -17.273 8.462 1.00 38.25 181 GLY A CA 1
ATOM 1388 C C . GLY A 1 181 ? -6.165 -17.759 9.871 1.00 38.25 181 GLY A C 1
ATOM 1389 O O . GLY A 1 181 ? -6.163 -18.962 10.109 1.00 38.25 181 GLY A O 1
ATOM 1390 N N . GLY A 1 182 ? -6.451 -16.840 10.792 1.00 38.78 182 GLY A N 1
ATOM 1391 C CA . GLY A 1 182 ? -7.190 -17.179 11.997 1.00 38.78 182 GLY A CA 1
ATOM 1392 C C . GLY A 1 182 ? -8.548 -17.723 11.561 1.00 38.78 182 GLY A C 1
ATOM 1393 O O . GLY A 1 182 ? -9.212 -17.113 10.718 1.00 38.78 182 GLY A O 1
ATOM 1394 N N . ARG A 1 183 ? -8.927 -18.902 12.063 1.00 38.50 183 ARG A N 1
ATOM 1395 C CA . ARG A 1 183 ? -10.223 -19.510 11.739 1.00 38.50 183 ARG A CA 1
ATOM 1396 C C . ARG A 1 183 ? -11.332 -18.533 12.144 1.00 38.50 183 ARG A C 1
ATOM 1398 O O . ARG A 1 183 ? -11.377 -18.115 13.298 1.00 38.50 183 ARG A O 1
ATOM 1405 N N . SER A 1 184 ? -12.179 -18.167 11.184 1.00 36.38 184 SER A N 1
ATOM 1406 C CA . SER A 1 184 ? -13.513 -17.612 11.440 1.00 36.38 184 SER A CA 1
ATOM 1407 C C . SER A 1 184 ? -14.441 -18.696 11.965 1.00 36.38 184 SER A C 1
ATOM 1409 O O . SER A 1 184 ? -14.373 -19.803 11.376 1.00 36.38 184 SER A O 1
#

Foldseek 3Di:
DDQDADDDDDDDPPDDDDPPPQLVVQVPDPDHLVNLLVVLLVVLQVVQAPPPDDKDKDKDKDKAADPRLVVVLVHCPNVVVQCVLQVADPVQSVDRMHIDIDMDMPNGQWFDDDCPDDDPTRNCVQAPDAFDDPDDDDDPDPTRSSNQSCLSVDSSSKDKDWIAGPVDNDIDIDIDHDGDGRDD

Organism: NCBI:txid1507448

Radius of gyration: 17.46 Å; Cα contacts (8 Å, |Δi|>4): 223; chains: 1; bounding box: 48×45×40 Å

Secondary structure (DSSP, 8-state):
-PPP----PPPPTTSPP---HHHHTTSS-SS-HHHHHHHHHHHHHHHTB-SSS--EEEEEEEEE-THHHHHHHTT-TTTHHHHHHTT---GGGSSSSEEEEEEEEESB--S-S-SSS--SSHHHHHHT--S-------S---TT-TTHHHHHTSTTSEEEEEEEETTEEEEEEEEEE-------

Mean predicted aligned error: 9.59 Å